Protein AF-A0A417U9S6-F1 (afdb_monomer)

Sequence (198 aa):
MLLNEKDIKESDKNMNENEFVEADASEGWQERLTGMFPALEQELHLTEHALSVLVNPGKDNRISSYAVCVYEPDLVEDKRNGSRNTVLARIREGILKSNPDIVAVDSRNPGLKEFGEAVEDINGRFSVRMDKNSENFVKCLENCIRYGIENYVPKAAAFACCARYKECSEKKRCIHPNTLYAKACEYRKNLENGRVFY

Secondary structure (DSSP, 8-state):
-PPPTTSS--S--------PEEP--SSHHHHHHHTTHHHHHHHTTPPTT-EEEEEEE-GGG-EEEEEEEEE---SS-SS--GGGEEEEEEEE--S-TT-TTEEEEEES-GGGGGSS--EE-TTS-EEEEEETTSHHHHHHHHHHHHHHHHTPPPSSPPBS--S-HHHHHHTTS---S-HHHHTTBHHHHHHHTT----

Solvent-accessible surface area (backbone atoms only — not comparable to full-atom values): 11822 Å² total; per-residue (Å²): 135,85,84,72,96,74,86,82,79,85,85,86,87,84,81,87,68,86,69,67,41,76,47,87,44,86,53,76,56,46,29,62,48,60,71,43,40,69,61,49,28,61,74,71,43,46,47,89,83,27,63,46,53,26,36,40,76,40,75,92,81,34,78,56,30,38,32,39,29,42,48,54,79,60,96,83,54,96,64,92,56,76,87,44,50,43,79,30,34,35,40,30,66,60,76,34,90,93,43,63,53,35,26,38,43,38,26,66,42,75,69,47,52,80,75,38,83,44,48,71,48,100,85,58,37,27,37,27,61,45,48,50,86,43,73,64,42,53,54,50,52,51,51,25,44,54,48,40,62,76,69,54,77,44,89,56,76,75,41,65,65,91,82,53,60,70,64,18,59,76,68,62,40,80,74,60,70,50,45,56,60,44,65,21,23,50,49,42,56,36,35,79,70,75,46,81,91,126

Radius of gyration: 21.02 Å; Cα contacts (8 Å, |Δi|>4): 307; chains: 1; bounding box: 70×41×57 Å

Mean predicted aligned error: 8.49 Å

pLDDT: mean 85.28, std 18.31, range [28.91, 98.56]

Nearest PDB structures (foldseek):
  4e0a-assembly1_B  TM=4.011E-01  e=1.565E+00  Halalkalibacterium halodurans C-125
  2qec-assembly1_A-2  TM=4.174E-01  e=4.815E+00  Corynebacterium glutamicum ATCC 13032
  4e8o-assembly1_A  TM=3.676E-01  e=6.867E+00  Acinetobacter baumannii
  1wk4-assembly1_A  TM=2.409E-01  e=3.801E+00  Thermus thermophilus HB8

Foldseek 3Di:
DDDDPPPPPDDDDDDPPQDFAFDPQPDALSVVQVVCVVVLCVVLLADPPQWTKTFRQDPPRDTQKIFTWGAQDDPPDPDGDPVRIDGLKIKGAPPDVVDRQKIKIKGLDPCVVVLADWDADPVSIIIDIDGSRDPSNSVSVSSSVVVCSVPADAPDAADADPPCLVVQVVVLADPDSHSRNCVSHPSRVCSVVVHRDD

Structure (mmCIF, N/CA/C/O backbone):
data_AF-A0A417U9S6-F1
#
_entry.id   AF-A0A417U9S6-F1
#
loop_
_atom_site.group_PDB
_atom_site.id
_atom_site.type_symbol
_atom_site.label_atom_id
_atom_site.label_alt_id
_atom_site.label_comp_id
_atom_site.label_asym_id
_atom_site.label_entity_id
_atom_site.label_seq_id
_atom_site.pdbx_PDB_ins_code
_atom_site.Cartn_x
_atom_site.Cartn_y
_atom_site.Cartn_z
_atom_site.occupancy
_atom_site.B_iso_or_equiv
_atom_site.auth_seq_id
_atom_site.auth_comp_id
_atom_site.auth_asym_id
_atom_site.auth_atom_id
_atom_site.pdbx_PDB_model_num
ATOM 1 N N . MET A 1 1 ? -52.513 -23.684 -22.935 1.00 36.41 1 MET A N 1
ATOM 2 C CA . MET A 1 1 ? -51.548 -23.030 -23.842 1.00 36.41 1 MET A CA 1
ATOM 3 C C . MET A 1 1 ? -50.331 -22.714 -22.994 1.00 36.41 1 MET A C 1
ATOM 5 O O . MET A 1 1 ? -50.457 -21.949 -22.050 1.00 36.41 1 MET A O 1
ATOM 9 N N . LEU A 1 2 ? -49.245 -23.452 -23.216 1.00 35.59 2 LEU A N 1
ATOM 10 C CA . LEU A 1 2 ? -47.992 -23.359 -22.466 1.00 35.59 2 LEU A CA 1
ATOM 11 C C . LEU A 1 2 ? -47.320 -22.023 -22.807 1.00 35.59 2 LEU A C 1
ATOM 13 O O . LEU A 1 2 ? -47.173 -21.708 -23.987 1.00 35.59 2 LEU A O 1
ATOM 17 N N . LEU A 1 3 ? -46.965 -21.230 -21.797 1.00 32.66 3 LEU A N 1
ATOM 18 C CA . LEU A 1 3 ? -46.143 -20.038 -21.995 1.00 32.66 3 LEU A CA 1
ATOM 19 C C . LEU A 1 3 ? -44.698 -20.489 -22.247 1.00 32.66 3 LEU A C 1
ATOM 21 O O . LEU A 1 3 ? -44.141 -21.272 -21.483 1.00 32.66 3 LEU A O 1
ATOM 25 N N . ASN A 1 4 ? -44.166 -20.044 -23.385 1.00 33.44 4 ASN A N 1
ATOM 26 C CA . ASN A 1 4 ? -42.870 -20.401 -23.955 1.00 33.44 4 ASN A CA 1
ATOM 27 C C . ASN A 1 4 ? -41.690 -19.923 -23.094 1.00 33.44 4 ASN A C 1
ATOM 29 O O . ASN A 1 4 ? -41.685 -18.805 -22.592 1.00 33.44 4 ASN A O 1
ATOM 33 N N . GLU A 1 5 ? -40.637 -20.739 -23.063 1.00 35.81 5 GLU A N 1
ATOM 34 C CA . GLU A 1 5 ? -39.343 -20.566 -22.381 1.00 35.81 5 GLU A CA 1
ATOM 35 C C . GLU A 1 5 ? -38.448 -19.445 -22.969 1.00 35.81 5 GLU A C 1
ATOM 37 O O . GLU A 1 5 ? -37.234 -19.607 -23.096 1.00 35.81 5 GLU A O 1
ATOM 42 N N . LYS A 1 6 ? -39.017 -18.303 -23.379 1.00 37.28 6 LYS A N 1
ATOM 43 C CA . LYS A 1 6 ? -38.262 -17.206 -24.019 1.00 37.28 6 LYS A CA 1
ATOM 44 C C . LYS A 1 6 ? -38.088 -15.935 -23.186 1.00 37.28 6 LYS A C 1
ATOM 46 O O . LYS A 1 6 ? -37.370 -15.054 -23.640 1.00 37.28 6 LYS A O 1
ATOM 51 N N . ASP A 1 7 ? -38.589 -15.897 -21.954 1.00 31.88 7 ASP A N 1
ATOM 52 C CA . ASP A 1 7 ? -38.448 -14.737 -21.054 1.00 31.88 7 ASP A CA 1
ATOM 53 C C . ASP A 1 7 ? -37.393 -14.928 -19.942 1.00 31.88 7 ASP A C 1
ATOM 55 O O . ASP A 1 7 ? -37.439 -14.27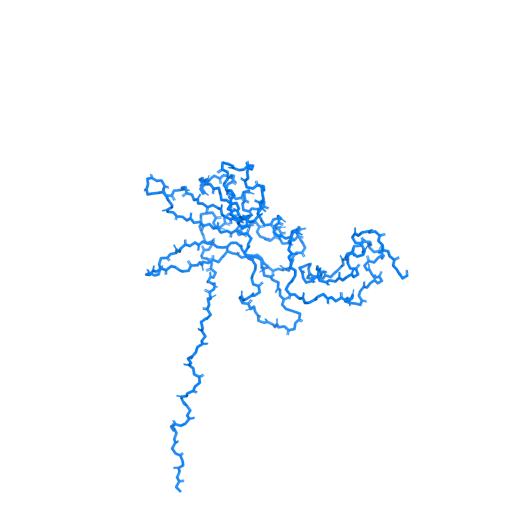6 -18.904 1.00 31.88 7 ASP A O 1
ATOM 59 N N . ILE A 1 8 ? -36.406 -15.812 -20.146 1.00 37.12 8 ILE A N 1
ATOM 60 C CA . ILE A 1 8 ? -35.258 -15.989 -19.231 1.00 37.12 8 ILE A CA 1
ATOM 61 C C . ILE A 1 8 ? -33.944 -15.786 -19.992 1.00 37.12 8 ILE A C 1
ATOM 63 O O . ILE A 1 8 ? -33.099 -16.669 -20.003 1.00 37.12 8 ILE A O 1
ATOM 67 N N . LYS A 1 9 ? -33.769 -14.661 -20.694 1.00 35.88 9 LYS A N 1
ATOM 68 C CA . LYS A 1 9 ? -32.451 -14.208 -21.189 1.00 35.88 9 LYS A CA 1
ATOM 69 C C . LYS A 1 9 ? -32.435 -12.696 -21.393 1.00 35.88 9 LYS A C 1
ATOM 71 O O . LYS A 1 9 ? -32.236 -12.230 -22.507 1.00 35.88 9 LYS A O 1
ATOM 76 N N . GLU A 1 10 ? -32.626 -11.923 -20.331 1.00 33.44 10 GLU A N 1
ATOM 77 C CA . GLU A 1 10 ? -32.333 -10.487 -20.399 1.00 33.44 10 GLU A CA 1
ATOM 78 C C . GLU A 1 10 ? -31.991 -9.904 -19.023 1.00 33.44 10 GLU A C 1
ATOM 80 O O . GLU A 1 10 ? -32.645 -9.009 -18.505 1.00 33.44 10 GLU A O 1
ATOM 85 N N . SER A 1 11 ? -30.937 -10.438 -18.405 1.00 31.78 11 SER A N 1
ATOM 86 C CA . SER A 1 11 ? -30.284 -9.789 -17.263 1.00 31.78 11 SER A CA 1
ATOM 87 C C . SER A 1 11 ? -28.832 -10.242 -17.100 1.00 31.78 11 SER A C 1
ATOM 89 O O . SER A 1 11 ? -28.420 -10.573 -16.003 1.00 31.78 11 SER A O 1
ATOM 91 N N . ASP A 1 12 ? -28.053 -10.285 -18.181 1.00 33.28 12 ASP A N 1
ATOM 92 C CA . ASP A 1 12 ? -26.606 -10.536 -18.101 1.00 33.28 12 ASP A CA 1
ATOM 93 C C . ASP A 1 12 ? -25.890 -9.697 -19.156 1.00 33.28 12 ASP A C 1
ATOM 95 O O . ASP A 1 12 ? -25.502 -10.179 -20.219 1.00 33.28 12 ASP A O 1
ATOM 99 N N . LYS A 1 13 ? -25.789 -8.390 -18.897 1.00 37.66 13 LYS A N 1
ATOM 100 C CA . LYS A 1 13 ? -24.864 -7.486 -19.594 1.00 37.66 13 LYS A CA 1
ATOM 101 C C . LYS A 1 13 ? -24.776 -6.158 -18.850 1.00 37.66 13 LYS A C 1
ATOM 103 O O . LYS A 1 13 ? -25.511 -5.225 -19.152 1.00 37.66 13 LYS A O 1
ATOM 108 N N . ASN A 1 14 ? -23.900 -6.119 -17.846 1.00 29.91 14 ASN A N 1
ATOM 109 C CA . ASN A 1 14 ? -22.990 -5.005 -17.537 1.00 29.91 14 ASN A CA 1
ATOM 110 C C . ASN A 1 14 ? -22.327 -5.227 -16.166 1.00 29.91 14 ASN A C 1
ATOM 112 O O . ASN A 1 14 ? -22.598 -4.513 -15.207 1.00 29.91 14 ASN A O 1
ATOM 116 N N . MET A 1 15 ? -21.419 -6.200 -16.089 1.00 28.91 15 MET A N 1
ATOM 117 C CA . MET A 1 15 ? -20.361 -6.207 -15.077 1.00 28.91 15 MET A CA 1
ATOM 118 C C . MET A 1 15 ? -19.080 -5.787 -15.783 1.00 28.91 15 MET A C 1
ATOM 120 O O . MET A 1 15 ? -18.378 -6.594 -16.380 1.00 28.91 15 MET A O 1
ATOM 124 N N . ASN A 1 16 ? -18.812 -4.485 -15.768 1.00 33.47 16 ASN A N 1
ATOM 125 C CA . ASN A 1 16 ? -17.471 -3.974 -16.023 1.00 33.47 16 ASN A CA 1
ATOM 126 C C . ASN A 1 16 ? -16.704 -4.100 -14.698 1.00 33.47 16 ASN A C 1
ATOM 128 O O . ASN A 1 16 ? -16.414 -3.111 -14.024 1.00 33.47 16 ASN A O 1
ATOM 132 N N . GLU A 1 17 ? -16.472 -5.338 -14.264 1.00 38.66 17 GLU A N 1
ATOM 133 C CA . GLU A 1 17 ? -15.542 -5.605 -13.180 1.00 38.66 17 GLU A CA 1
ATOM 134 C C . GLU A 1 17 ? -14.146 -5.494 -13.778 1.00 38.66 17 GLU A C 1
ATOM 136 O O . GLU A 1 17 ? -13.712 -6.326 -14.570 1.00 38.66 17 GLU A O 1
ATOM 141 N N . ASN A 1 18 ? -13.439 -4.421 -13.428 1.00 40.97 18 ASN A N 1
ATOM 142 C CA . ASN A 1 18 ? -11.984 -4.419 -13.491 1.00 40.97 18 ASN A CA 1
ATOM 143 C C . ASN A 1 18 ? -11.494 -5.468 -12.480 1.00 40.97 18 ASN A C 1
ATOM 145 O O . ASN A 1 18 ? -11.100 -5.123 -11.364 1.00 40.97 18 ASN A O 1
ATOM 149 N N . GLU A 1 19 ? -11.600 -6.747 -12.840 1.00 52.91 19 GLU A N 1
ATOM 150 C CA . GLU A 1 19 ? -11.044 -7.855 -12.081 1.00 52.91 19 GLU A CA 1
ATOM 151 C C . GLU A 1 19 ? -9.527 -7.712 -12.124 1.00 52.91 19 GLU A C 1
ATOM 153 O O . GLU A 1 19 ? -8.851 -7.979 -13.117 1.00 52.91 19 GLU A O 1
ATOM 158 N N . PHE A 1 20 ? -8.986 -7.220 -11.020 1.00 58.31 20 PHE A N 1
ATOM 159 C CA . PHE A 1 20 ? -7.597 -7.446 -10.695 1.00 58.31 20 PHE A CA 1
ATOM 160 C C . PHE A 1 20 ? -7.362 -8.957 -10.640 1.00 58.31 20 PHE A C 1
ATOM 162 O O . PHE A 1 20 ? -7.941 -9.635 -9.795 1.00 58.31 20 PHE A O 1
ATOM 169 N N . VAL A 1 21 ? -6.511 -9.471 -11.522 1.00 72.31 21 VAL A N 1
ATOM 170 C CA . VAL A 1 21 ? -6.105 -10.881 -11.502 1.00 72.31 21 VAL A CA 1
ATOM 171 C C . VAL A 1 21 ? -4.878 -11.000 -10.608 1.00 72.31 21 VAL A C 1
ATOM 173 O O . VAL A 1 21 ? -3.974 -10.166 -10.710 1.00 72.31 21 VAL A O 1
ATOM 176 N N . GLU A 1 22 ? -4.833 -11.989 -9.714 1.00 74.88 22 GLU A N 1
ATOM 177 C CA . GLU A 1 22 ? -3.621 -12.241 -8.927 1.00 74.88 22 GLU A CA 1
ATOM 178 C C . GLU A 1 22 ? -2.440 -12.515 -9.863 1.00 74.88 22 GLU A C 1
ATOM 180 O O . GLU A 1 22 ? -2.565 -13.225 -10.863 1.00 74.88 22 GLU A O 1
ATOM 185 N N . ALA A 1 23 ? -1.307 -11.874 -9.584 1.00 71.75 23 ALA A N 1
ATOM 186 C CA . ALA A 1 23 ? -0.106 -12.084 -10.370 1.00 71.75 23 ALA A CA 1
ATOM 187 C C . ALA A 1 23 ? 0.437 -13.489 -10.131 1.00 71.75 23 ALA A C 1
ATOM 189 O O . ALA A 1 23 ? 0.458 -13.963 -8.996 1.00 71.75 23 ALA A O 1
ATOM 190 N N . ASP A 1 24 ? 0.941 -14.109 -11.197 1.00 74.81 24 ASP A N 1
ATOM 191 C CA . ASP A 1 24 ? 1.819 -15.256 -11.042 1.00 74.81 24 ASP A CA 1
ATOM 192 C C . ASP A 1 24 ? 3.081 -14.792 -10.302 1.00 74.81 24 ASP A C 1
ATOM 194 O O . ASP A 1 24 ? 3.853 -13.966 -10.800 1.00 74.81 24 ASP A O 1
ATOM 198 N N . ALA A 1 25 ? 3.213 -15.241 -9.057 1.00 74.00 25 ALA A N 1
ATOM 199 C CA . ALA A 1 25 ? 4.281 -14.858 -8.146 1.00 74.00 25 ALA A CA 1
ATOM 200 C C . ALA A 1 25 ? 5.379 -15.927 -8.068 1.00 74.00 25 ALA A C 1
ATOM 202 O O . ALA A 1 25 ? 6.120 -15.966 -7.089 1.00 74.00 25 ALA A O 1
ATOM 203 N N . SER A 1 26 ? 5.475 -16.806 -9.070 1.00 74.12 26 SER A N 1
ATOM 204 C CA . SER A 1 26 ? 6.400 -17.938 -9.048 1.00 74.12 26 SER A CA 1
ATOM 205 C C . SER A 1 26 ? 7.859 -17.579 -9.332 1.00 74.12 26 SER A C 1
ATOM 207 O O . SER A 1 26 ? 8.719 -18.426 -9.123 1.00 74.12 26 SER A O 1
ATOM 209 N N . GLU A 1 27 ? 8.152 -16.378 -9.846 1.00 82.81 27 GLU A N 1
ATOM 210 C CA . GLU A 1 27 ? 9.511 -15.982 -10.232 1.00 82.81 27 GLU A CA 1
ATOM 211 C C . GLU A 1 27 ? 9.791 -14.483 -10.003 1.00 82.81 27 GLU A C 1
ATOM 213 O O . GLU A 1 27 ? 8.893 -13.645 -9.872 1.00 82.81 27 GLU A O 1
ATOM 218 N N . GLY A 1 28 ? 11.077 -14.123 -10.002 1.00 90.69 28 GLY A N 1
ATOM 219 C CA . GLY A 1 28 ? 11.536 -12.743 -10.144 1.00 90.69 28 GLY A CA 1
ATOM 220 C C . GLY A 1 28 ? 11.383 -11.878 -8.892 1.00 90.69 28 GLY A C 1
ATOM 221 O O . GLY A 1 28 ? 11.770 -12.241 -7.781 1.00 90.69 28 GLY A O 1
ATOM 222 N N . TRP A 1 29 ? 10.922 -10.640 -9.072 1.00 94.31 29 TRP A N 1
ATOM 223 C CA . TRP A 1 29 ? 10.713 -9.725 -7.948 1.00 94.31 29 TRP A CA 1
ATOM 224 C C . TRP A 1 29 ? 9.384 -9.977 -7.237 1.00 94.31 29 TRP A C 1
ATOM 226 O O . TRP A 1 29 ? 9.268 -9.649 -6.057 1.00 94.31 29 TRP A O 1
ATOM 236 N N . GLN A 1 30 ? 8.412 -10.564 -7.940 1.00 94.19 30 GLN A N 1
ATOM 237 C CA . GLN A 1 30 ? 7.111 -10.935 -7.408 1.00 94.19 30 GLN A CA 1
ATOM 238 C C . GLN A 1 30 ? 7.298 -11.966 -6.299 1.00 94.19 30 GLN A C 1
ATOM 240 O O . GLN A 1 30 ? 6.896 -11.681 -5.179 1.00 94.19 30 GLN A O 1
ATOM 245 N N . GLU A 1 31 ? 8.011 -13.065 -6.575 1.00 94.06 31 GLU A N 1
ATOM 246 C CA . GLU A 1 31 ? 8.323 -14.110 -5.587 1.00 94.06 31 GLU A CA 1
ATOM 247 C C . GLU A 1 31 ? 9.033 -13.536 -4.351 1.00 94.06 31 GLU A C 1
ATOM 249 O O . GLU A 1 31 ? 8.622 -13.774 -3.212 1.00 94.06 31 GLU A O 1
ATOM 254 N N . ARG A 1 32 ? 10.071 -12.711 -4.570 1.00 94.62 32 ARG A N 1
ATOM 255 C CA . ARG A 1 32 ? 10.823 -12.061 -3.482 1.00 94.62 32 ARG A CA 1
ATOM 256 C C . ARG A 1 32 ? 9.928 -11.188 -2.606 1.00 94.62 32 ARG A C 1
ATOM 258 O O . ARG A 1 32 ? 10.080 -11.205 -1.390 1.00 94.62 32 ARG A O 1
ATOM 265 N N . LEU A 1 33 ? 9.015 -10.425 -3.206 1.00 95.62 33 LEU A N 1
ATOM 266 C CA . LEU A 1 33 ? 8.104 -9.552 -2.470 1.00 95.62 33 LEU A CA 1
ATOM 267 C C . LEU A 1 33 ? 7.008 -10.350 -1.751 1.00 95.62 33 LEU A C 1
ATOM 269 O O . LEU A 1 33 ? 6.761 -10.112 -0.571 1.00 95.62 33 LEU A O 1
ATOM 273 N N . THR A 1 34 ? 6.355 -11.294 -2.432 1.00 95.00 34 THR A N 1
ATOM 274 C CA . THR A 1 34 ? 5.266 -12.089 -1.846 1.00 95.00 34 THR A CA 1
ATOM 275 C C . THR A 1 34 ? 5.768 -12.997 -0.733 1.00 95.00 34 THR A C 1
ATOM 277 O O . THR A 1 34 ? 5.066 -13.182 0.258 1.00 95.00 34 THR A O 1
ATOM 280 N N . GLY A 1 35 ? 7.011 -13.483 -0.822 1.00 94.75 35 GLY A N 1
ATOM 281 C CA . GLY A 1 35 ? 7.672 -14.209 0.264 1.00 94.75 35 GLY A CA 1
ATOM 282 C C . GLY A 1 35 ? 7.815 -13.395 1.559 1.00 94.75 35 GLY A C 1
ATOM 283 O O . GLY A 1 35 ? 7.921 -13.977 2.637 1.00 94.75 35 GLY A O 1
ATOM 284 N N . MET A 1 36 ? 7.764 -12.059 1.487 1.00 95.38 36 MET A N 1
ATOM 285 C CA . MET A 1 36 ? 7.813 -11.171 2.657 1.00 95.38 36 MET A CA 1
ATOM 286 C C . MET A 1 36 ? 6.433 -10.874 3.254 1.00 95.38 36 MET A C 1
ATOM 288 O O . MET A 1 36 ? 6.357 -10.390 4.385 1.00 95.38 36 MET A O 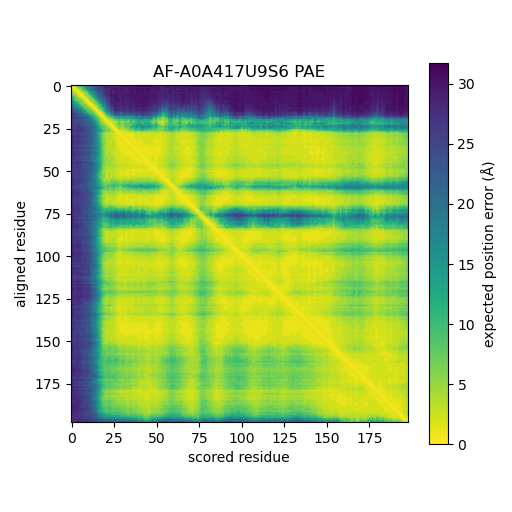1
ATOM 292 N N . PHE A 1 37 ? 5.340 -11.143 2.532 1.00 96.19 37 PHE A N 1
ATOM 293 C CA . PHE A 1 37 ? 3.995 -10.754 2.965 1.00 96.19 37 PHE A CA 1
ATOM 294 C C . PHE A 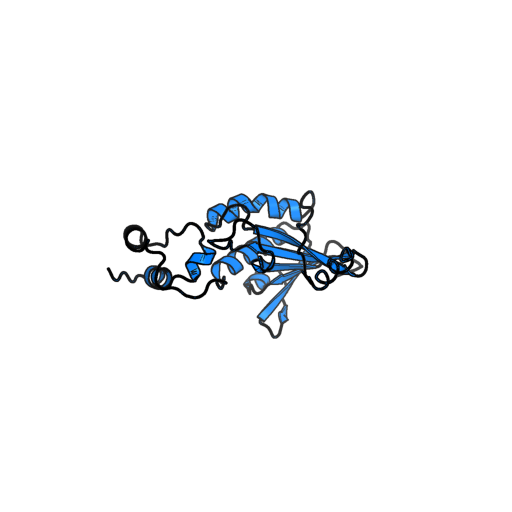1 37 ? 3.587 -11.341 4.317 1.00 96.19 37 PHE A C 1
ATOM 296 O O . PHE A 1 37 ? 3.149 -10.545 5.141 1.00 96.19 37 PHE A O 1
ATOM 303 N N . PRO A 1 38 ? 3.796 -12.635 4.633 1.00 96.25 38 PRO A N 1
ATOM 304 C CA . PRO A 1 38 ? 3.395 -13.167 5.937 1.00 96.25 38 PRO A CA 1
ATOM 305 C C . PRO A 1 38 ? 4.053 -12.434 7.117 1.00 96.25 38 PRO A C 1
ATOM 307 O O . PRO A 1 38 ? 3.395 -12.111 8.105 1.00 96.25 38 PRO A O 1
ATOM 310 N N . ALA A 1 39 ? 5.345 -12.110 6.995 1.00 96.75 39 ALA A N 1
ATOM 311 C CA . ALA A 1 39 ? 6.071 -11.369 8.024 1.00 96.75 39 ALA A CA 1
ATOM 312 C C . ALA A 1 39 ? 5.563 -9.922 8.146 1.00 96.75 39 ALA A C 1
ATOM 314 O O . ALA A 1 39 ? 5.352 -9.436 9.257 1.00 96.75 39 ALA A O 1
ATOM 315 N N . LEU A 1 40 ? 5.319 -9.251 7.014 1.00 96.62 40 LEU A N 1
ATOM 316 C CA . LEU A 1 40 ? 4.780 -7.888 6.988 1.00 96.62 40 LEU A CA 1
ATOM 317 C C . LEU A 1 40 ? 3.348 -7.820 7.524 1.00 96.62 40 LEU A C 1
ATOM 319 O O . LEU A 1 40 ? 3.025 -6.904 8.273 1.00 96.62 40 LEU A O 1
ATOM 323 N N . GLU A 1 41 ? 2.491 -8.775 7.175 1.00 95.12 41 GLU A N 1
ATOM 324 C CA . GLU A 1 41 ? 1.116 -8.863 7.671 1.00 95.12 41 GLU A CA 1
ATOM 325 C C . GLU A 1 41 ? 1.094 -9.051 9.186 1.00 95.12 41 GLU A C 1
ATOM 327 O O . GLU A 1 41 ? 0.359 -8.349 9.882 1.00 95.12 41 GLU A O 1
ATOM 332 N N . GLN A 1 42 ? 1.954 -9.924 9.715 1.00 93.44 42 GLN A N 1
ATOM 333 C CA . GLN A 1 42 ? 2.093 -10.117 11.154 1.00 93.44 42 GLN A CA 1
ATOM 334 C C . GLN A 1 42 ? 2.586 -8.843 11.858 1.00 93.44 42 GLN A C 1
ATOM 336 O O . GLN A 1 42 ? 2.003 -8.430 12.867 1.00 93.44 42 GLN A O 1
ATOM 341 N N . GLU A 1 43 ? 3.650 -8.226 11.336 1.00 94.56 43 GLU A N 1
ATOM 342 C CA . GLU A 1 43 ? 4.255 -7.013 11.896 1.00 94.56 43 GLU A CA 1
ATOM 343 C C . GLU A 1 43 ? 3.275 -5.833 11.895 1.00 94.56 43 GLU A C 1
ATOM 345 O O . GLU A 1 43 ? 3.143 -5.130 12.894 1.00 94.56 43 GLU A O 1
ATOM 350 N N . LEU A 1 44 ? 2.554 -5.640 10.789 1.00 92.75 44 LEU A N 1
ATOM 351 C CA . LEU A 1 44 ? 1.603 -4.544 10.592 1.00 92.75 44 LEU A CA 1
ATOM 352 C C . LEU A 1 44 ? 0.203 -4.863 11.146 1.00 92.75 44 LEU A C 1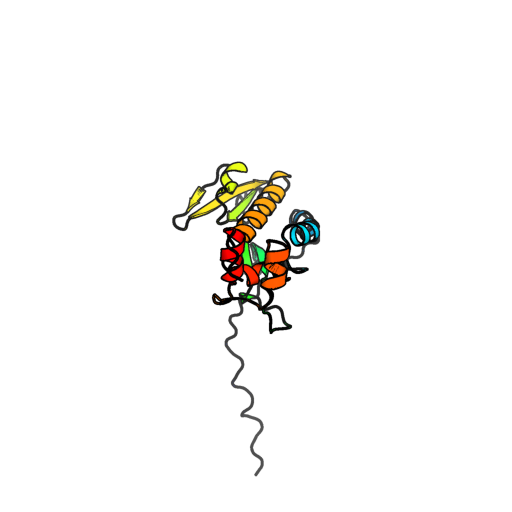
ATOM 354 O O . LEU A 1 44 ? -0.719 -4.057 10.995 1.00 92.75 44 LEU A O 1
ATOM 358 N N . HIS A 1 45 ? 0.041 -6.021 11.795 1.00 90.50 45 HIS A N 1
ATOM 359 C CA . HIS A 1 45 ? -1.214 -6.501 12.377 1.00 90.50 45 HIS A CA 1
ATOM 360 C C . HIS A 1 45 ? -2.377 -6.519 11.372 1.00 90.50 45 HIS A C 1
ATOM 362 O O . HIS A 1 45 ? -3.500 -6.101 11.679 1.00 90.50 45 HIS A O 1
ATOM 368 N N . LEU A 1 46 ? -2.097 -6.960 10.151 1.00 90.75 46 LEU A N 1
ATOM 369 C CA . LEU A 1 46 ? -3.091 -7.170 9.107 1.00 90.75 46 LEU A CA 1
ATOM 370 C C . LEU A 1 46 ? -3.723 -8.559 9.249 1.00 90.75 46 LEU A C 1
ATOM 372 O O . LEU A 1 46 ? -3.192 -9.444 9.919 1.00 90.75 46 LEU A O 1
ATOM 376 N N . THR A 1 47 ? -4.881 -8.746 8.621 1.00 88.19 47 THR A N 1
ATOM 377 C CA . THR A 1 47 ? -5.449 -10.085 8.447 1.00 88.19 47 THR A CA 1
ATOM 378 C C . THR A 1 47 ? -4.566 -10.901 7.506 1.00 88.19 47 THR A C 1
ATOM 380 O O . THR A 1 47 ? -3.906 -10.334 6.637 1.00 88.19 47 THR A O 1
ATOM 383 N N . GLU A 1 48 ? -4.578 -12.221 7.660 1.00 88.06 48 GLU A N 1
ATOM 384 C CA . GLU A 1 48 ? -3.863 -13.129 6.760 1.00 88.06 48 GLU A CA 1
ATOM 385 C C . GLU A 1 48 ? -4.298 -12.906 5.302 1.00 88.06 48 GLU A C 1
ATOM 387 O O . GLU A 1 48 ? -5.487 -12.707 5.029 1.00 88.06 48 GLU A O 1
ATOM 392 N N . HIS A 1 49 ? -3.330 -12.894 4.382 1.00 89.44 49 HIS A N 1
ATOM 393 C CA . HIS A 1 49 ? -3.539 -12.643 2.950 1.00 89.44 49 HIS A CA 1
ATOM 394 C C . HIS A 1 49 ? -4.150 -11.265 2.632 1.00 89.44 49 HIS A C 1
ATOM 396 O O . HIS A 1 49 ? -4.807 -11.075 1.602 1.00 89.44 49 HIS A O 1
ATOM 402 N N . ALA A 1 50 ? -3.951 -10.276 3.508 1.00 91.69 50 ALA A N 1
ATOM 403 C CA . ALA A 1 50 ? -4.337 -8.896 3.236 1.00 91.69 50 ALA A CA 1
ATOM 404 C C . ALA A 1 50 ? -3.506 -8.276 2.105 1.00 91.69 50 ALA A C 1
ATOM 406 O O . ALA A 1 50 ? -4.004 -7.392 1.409 1.00 91.69 50 ALA A O 1
ATOM 407 N N . LEU A 1 51 ? -2.253 -8.688 1.918 1.00 94.94 51 LEU A N 1
ATOM 408 C CA . LEU A 1 51 ? -1.373 -8.167 0.879 1.00 94.94 51 LEU A CA 1
ATOM 409 C C . LEU A 1 51 ? -1.429 -9.037 -0.377 1.00 94.94 51 LEU A C 1
ATOM 411 O O . LEU A 1 51 ? -1.487 -10.260 -0.324 1.00 94.94 51 LEU A O 1
ATOM 415 N N . SER A 1 52 ? -1.404 -8.392 -1.541 1.00 94.38 52 SER A N 1
ATOM 416 C CA . SER A 1 52 ? -1.411 -9.091 -2.831 1.00 94.38 52 SER A CA 1
ATOM 417 C C . SER A 1 52 ? -0.702 -8.287 -3.914 1.00 94.38 52 SER A C 1
ATOM 419 O O . SER A 1 52 ? -0.670 -7.053 -3.874 1.00 94.38 52 SER A O 1
ATOM 421 N N . VAL A 1 53 ? -0.153 -8.995 -4.901 1.00 94.88 53 VAL A N 1
ATOM 422 C CA . VAL A 1 53 ? 0.290 -8.409 -6.168 1.00 94.88 53 VAL A CA 1
ATOM 423 C C . VAL A 1 53 ? -0.752 -8.750 -7.219 1.00 94.88 53 VAL A C 1
ATOM 425 O O . VAL A 1 53 ? -1.060 -9.915 -7.449 1.00 94.88 53 VAL A O 1
ATOM 428 N N . LEU A 1 54 ? -1.306 -7.721 -7.845 1.00 92.00 54 LEU A N 1
ATOM 429 C CA . LEU A 1 54 ? -2.359 -7.840 -8.840 1.00 92.00 54 LEU A CA 1
ATOM 430 C C . LEU A 1 54 ? -1.858 -7.358 -10.199 1.00 92.00 54 LEU A C 1
ATOM 432 O O . LEU A 1 54 ? -1.097 -6.393 -10.290 1.00 92.00 54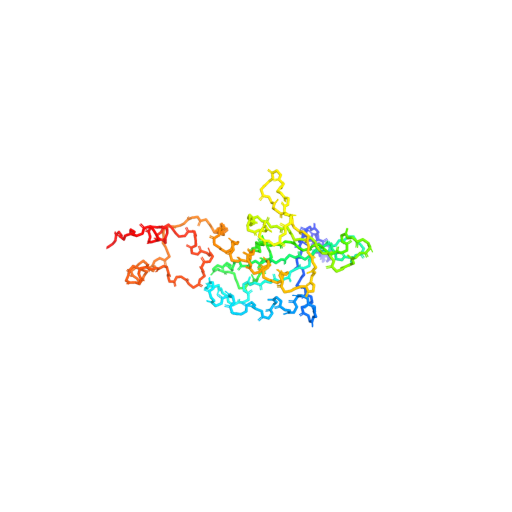 LEU A O 1
ATOM 436 N N . VAL A 1 55 ? -2.315 -7.995 -11.267 1.00 91.19 55 VAL A N 1
ATOM 437 C CA . VAL A 1 55 ? -2.018 -7.624 -12.649 1.00 91.19 55 VAL A CA 1
ATOM 438 C C . VAL A 1 55 ? -3.100 -6.684 -13.160 1.00 91.19 55 VAL A C 1
ATOM 440 O O . VAL A 1 55 ? -4.291 -6.956 -13.031 1.00 91.19 55 VAL A O 1
ATOM 443 N N . ASN A 1 56 ? -2.684 -5.585 -13.790 1.00 87.56 56 ASN A N 1
ATOM 444 C CA . ASN A 1 56 ? -3.572 -4.773 -14.614 1.00 87.56 56 ASN A CA 1
ATOM 445 C C . ASN A 1 56 ? -3.402 -5.185 -16.083 1.00 87.56 56 ASN A C 1
ATOM 447 O O . ASN A 1 56 ? -2.378 -4.829 -16.694 1.00 87.56 56 ASN A O 1
ATOM 451 N N . PRO A 1 57 ? -4.373 -5.893 -16.681 1.00 83.56 57 PRO A N 1
ATOM 452 C CA . PRO A 1 57 ? -4.316 -6.222 -18.095 1.00 83.56 57 PRO A CA 1
ATOM 453 C C . PRO A 1 57 ? -4.378 -4.940 -18.937 1.00 83.56 57 PRO A C 1
ATOM 455 O O . PRO A 1 57 ? -5.134 -4.010 -18.663 1.00 83.56 57 PRO A O 1
ATOM 458 N N . GLY A 1 58 ? -3.509 -4.862 -19.937 1.00 80.31 58 GLY A N 1
ATOM 459 C CA . GLY A 1 58 ? -3.501 -3.840 -20.974 1.00 80.31 58 GLY A CA 1
ATOM 460 C C . GLY A 1 58 ? -4.182 -4.331 -22.251 1.00 80.31 58 GLY A C 1
ATOM 461 O O . GLY A 1 58 ? -4.885 -5.340 -22.262 1.00 80.31 58 GLY A O 1
ATOM 462 N N . LYS A 1 59 ? -3.953 -3.619 -23.360 1.00 81.75 59 LYS A N 1
ATOM 463 C CA . LYS A 1 59 ? -4.413 -4.066 -24.683 1.00 81.75 59 LYS A CA 1
ATOM 464 C C . LYS A 1 59 ? -3.715 -5.371 -25.085 1.00 81.75 59 LYS A C 1
ATOM 466 O O . LYS A 1 59 ? -2.556 -5.589 -24.733 1.00 81.75 59 LYS A O 1
ATOM 471 N N . ASP A 1 60 ? -4.420 -6.200 -25.849 1.00 81.38 60 ASP A N 1
ATOM 472 C CA . ASP A 1 60 ? -3.893 -7.428 -26.460 1.00 81.38 60 ASP A CA 1
ATOM 473 C C . ASP A 1 60 ? -3.309 -8.432 -25.446 1.00 81.38 60 ASP A C 1
ATOM 475 O O . ASP A 1 60 ? -2.266 -9.037 -25.694 1.00 81.38 60 ASP A O 1
ATOM 479 N N . ASN A 1 61 ? -3.947 -8.575 -24.275 1.00 75.94 61 ASN A N 1
ATOM 480 C CA . ASN A 1 61 ? -3.512 -9.432 -23.158 1.00 75.94 61 ASN A CA 1
ATOM 481 C C . ASN A 1 61 ? -2.097 -9.138 -22.624 1.00 75.94 61 ASN A C 1
ATOM 483 O O . ASN A 1 61 ? -1.539 -9.932 -21.867 1.00 75.94 61 ASN A O 1
ATOM 487 N N . ARG A 1 62 ? -1.498 -7.995 -22.978 1.00 83.75 62 ARG A N 1
ATOM 488 C CA . ARG A 1 62 ? -0.211 -7.583 -22.410 1.00 83.75 62 ARG A CA 1
ATOM 489 C C . ARG A 1 62 ? -0.417 -7.026 -21.015 1.00 83.75 62 ARG A C 1
ATOM 491 O O . ARG A 1 62 ? -1.349 -6.263 -20.785 1.00 83.75 62 ARG A O 1
ATOM 498 N N . ILE A 1 63 ? 0.495 -7.326 -20.101 1.00 88.75 63 ILE A N 1
ATOM 499 C CA . ILE A 1 63 ? 0.490 -6.720 -18.770 1.00 88.75 63 ILE A CA 1
ATOM 500 C C . ILE A 1 63 ? 0.835 -5.234 -18.906 1.00 88.75 63 ILE A C 1
ATOM 502 O O . ILE A 1 63 ? 1.887 -4.879 -19.436 1.00 88.75 63 ILE A O 1
ATOM 506 N N . SER A 1 64 ? -0.057 -4.355 -18.443 1.00 90.81 64 SER A N 1
ATOM 507 C CA . SER A 1 64 ? 0.188 -2.905 -18.452 1.00 90.81 64 SER A CA 1
ATOM 508 C C . SER A 1 64 ? 0.990 -2.449 -17.235 1.00 90.81 64 SER A C 1
ATOM 510 O O . SER A 1 64 ? 1.798 -1.525 -17.314 1.00 90.81 64 SER A O 1
ATOM 512 N N . SER A 1 65 ? 0.723 -3.072 -16.089 1.00 94.38 65 SER A N 1
ATOM 513 C CA . SER A 1 65 ? 1.367 -2.799 -14.811 1.00 94.38 65 SER A CA 1
ATOM 514 C C . SER A 1 65 ? 0.997 -3.874 -13.799 1.00 94.38 65 SER A C 1
ATOM 516 O O . SER A 1 65 ? -0.023 -4.550 -13.946 1.00 94.38 65 SER A O 1
ATOM 518 N N . TYR A 1 66 ? 1.781 -3.947 -12.735 1.00 95.94 66 TYR A N 1
ATOM 519 C CA . TYR A 1 66 ? 1.435 -4.653 -11.510 1.00 95.94 66 TYR A CA 1
ATOM 520 C C . TYR A 1 66 ? 1.010 -3.642 -10.444 1.00 95.94 66 TYR A C 1
ATOM 522 O O . TYR A 1 66 ? 1.433 -2.482 -10.464 1.00 95.94 66 TYR A O 1
ATOM 530 N N . ALA A 1 67 ? 0.168 -4.065 -9.513 1.00 96.00 67 ALA A N 1
ATOM 531 C CA . ALA A 1 67 ? -0.279 -3.278 -8.377 1.00 96.00 67 ALA A CA 1
ATOM 532 C C . ALA A 1 67 ? -0.041 -4.064 -7.088 1.00 96.00 67 ALA A C 1
ATOM 534 O O . ALA A 1 67 ? -0.548 -5.170 -6.937 1.00 96.00 67 ALA A O 1
ATOM 535 N N . VAL A 1 68 ? 0.705 -3.476 -6.157 1.00 97.25 68 VAL A N 1
ATOM 536 C CA . VAL A 1 68 ? 0.786 -3.972 -4.780 1.00 97.25 68 VAL A CA 1
ATOM 537 C C . VAL A 1 68 ? -0.404 -3.397 -4.032 1.00 97.25 68 VAL A C 1
ATOM 539 O O . VAL A 1 68 ? -0.576 -2.174 -3.986 1.00 97.25 68 VAL A O 1
ATOM 542 N N . CYS A 1 69 ? -1.230 -4.268 -3.471 1.00 95.56 69 CYS A N 1
ATOM 543 C CA . CYS A 1 69 ? -2.502 -3.909 -2.866 1.00 95.56 69 CYS A CA 1
ATOM 544 C C . CYS A 1 69 ? -2.593 -4.414 -1.432 1.00 95.56 69 CYS A C 1
ATOM 546 O O . CYS A 1 69 ? -2.085 -5.489 -1.119 1.00 95.56 69 CYS A O 1
ATOM 548 N N . VAL A 1 70 ? -3.324 -3.667 -0.603 1.00 94.88 70 VAL A N 1
ATOM 549 C CA . VAL A 1 70 ? -3.895 -4.191 0.639 1.00 94.88 70 VAL A CA 1
ATOM 550 C C . VAL A 1 70 ? -5.404 -4.352 0.498 1.00 94.88 70 VAL A C 1
ATOM 552 O O . VAL A 1 70 ? -6.083 -3.481 -0.055 1.00 94.88 70 VAL A O 1
ATOM 555 N N . TYR A 1 71 ? -5.922 -5.459 1.006 1.00 90.38 71 TYR A N 1
ATOM 556 C CA . TYR A 1 71 ? -7.332 -5.787 1.083 1.00 90.38 71 TYR A CA 1
ATOM 557 C C . TYR A 1 71 ? -7.853 -5.529 2.502 1.00 90.38 71 TYR A C 1
ATOM 559 O O . TYR A 1 71 ? -7.327 -6.062 3.475 1.00 90.38 71 TYR A O 1
ATOM 567 N N . GLU A 1 72 ? -8.893 -4.703 2.620 1.00 85.19 72 GLU A N 1
ATOM 568 C CA . GLU A 1 72 ? -9.668 -4.553 3.856 1.00 85.19 72 GLU A CA 1
ATOM 569 C C . GLU A 1 72 ? -10.896 -5.475 3.760 1.00 85.19 72 GLU A C 1
ATOM 571 O O . GLU A 1 72 ? -11.797 -5.166 2.972 1.00 85.19 72 GLU A O 1
ATOM 576 N N . PRO A 1 73 ? -10.958 -6.593 4.511 1.00 75.44 73 PRO A N 1
ATOM 577 C CA . PRO A 1 73 ? -12.141 -7.442 4.508 1.00 75.44 73 PRO A CA 1
ATOM 578 C C . PRO A 1 73 ? -13.335 -6.698 5.100 1.00 75.44 73 PRO A C 1
ATOM 580 O O . PRO A 1 73 ? -13.194 -5.969 6.089 1.00 75.44 73 PRO A O 1
ATOM 583 N N . ASP A 1 74 ? -14.510 -6.912 4.508 1.00 70.25 74 ASP A N 1
ATOM 584 C CA . ASP A 1 74 ? -15.763 -6.519 5.141 1.00 70.25 74 ASP A CA 1
ATOM 585 C C . ASP A 1 74 ? -15.988 -7.373 6.399 1.00 70.25 74 ASP A C 1
ATOM 587 O O . ASP A 1 74 ? -15.543 -8.517 6.477 1.00 70.25 74 ASP A O 1
ATOM 591 N N . LEU A 1 75 ? -16.673 -6.826 7.402 1.00 67.12 75 LEU A N 1
ATOM 592 C CA . LEU A 1 75 ? -16.978 -7.568 8.628 1.00 67.12 75 LEU A CA 1
ATOM 593 C C . LEU A 1 75 ? -18.144 -8.549 8.457 1.00 67.12 75 LEU A C 1
ATOM 595 O O . LEU A 1 75 ? -18.382 -9.356 9.354 1.00 67.12 75 LEU A O 1
ATOM 599 N N . VAL A 1 76 ? -18.886 -8.448 7.349 1.00 63.72 76 VAL A N 1
ATOM 600 C CA . VAL A 1 76 ? -20.131 -9.199 7.110 1.00 63.72 76 VAL A CA 1
ATOM 601 C C . VAL A 1 76 ? -20.057 -10.089 5.861 1.00 63.72 76 VAL A C 1
ATOM 603 O O . VAL A 1 76 ? -20.906 -10.958 5.688 1.00 63.72 76 VAL A O 1
ATOM 606 N N . GLU A 1 77 ? -19.060 -9.911 4.989 1.00 57.16 77 GLU A N 1
ATOM 607 C CA . GLU A 1 77 ? -18.967 -10.648 3.721 1.00 57.16 77 GLU A CA 1
ATOM 608 C C . GLU A 1 77 ? -17.856 -11.706 3.755 1.00 57.16 77 GLU A C 1
ATOM 610 O O . GLU A 1 77 ? -16.681 -11.386 3.920 1.00 57.16 77 GLU A O 1
ATOM 615 N N . ASP A 1 78 ? -18.227 -12.967 3.510 1.00 56.69 78 ASP A N 1
ATOM 616 C CA . ASP A 1 78 ? -17.290 -14.101 3.442 1.00 56.69 78 ASP A CA 1
ATOM 617 C C . ASP A 1 78 ? -16.463 -14.134 2.141 1.00 56.69 78 ASP A C 1
ATOM 619 O O . ASP A 1 78 ? -15.507 -14.901 2.021 1.00 56.69 78 ASP A O 1
ATOM 623 N N . LYS A 1 79 ? -16.830 -13.335 1.128 1.00 62.78 79 LYS A N 1
ATOM 624 C CA . LYS A 1 79 ? -16.171 -13.332 -0.187 1.00 62.78 79 LYS A CA 1
ATOM 625 C C . LYS A 1 79 ? -15.316 -12.088 -0.379 1.00 62.78 79 LYS A C 1
ATOM 627 O O . LYS A 1 79 ? -15.758 -10.968 -0.139 1.00 62.78 79 LYS A O 1
ATOM 632 N N . ARG A 1 80 ? -14.094 -12.290 -0.882 1.00 68.81 80 ARG A N 1
ATOM 633 C CA . ARG A 1 80 ? -13.175 -11.200 -1.220 1.00 68.81 80 ARG A CA 1
ATOM 634 C C . ARG A 1 80 ? -13.787 -10.306 -2.300 1.00 68.81 80 ARG A C 1
ATOM 636 O O . ARG A 1 80 ? -14.026 -10.766 -3.411 1.00 68.81 80 ARG A O 1
ATOM 643 N N . ASN A 1 81 ? -13.999 -9.028 -1.996 1.00 72.94 81 ASN A N 1
ATOM 644 C CA . ASN A 1 81 ? -14.525 -8.053 -2.951 1.00 72.94 81 ASN A CA 1
ATOM 645 C C . ASN A 1 81 ? -13.389 -7.185 -3.517 1.00 72.94 81 ASN A C 1
ATOM 647 O O . ASN A 1 81 ? -12.829 -6.347 -2.811 1.00 72.94 81 ASN A O 1
ATOM 651 N N . GLY A 1 82 ? -13.058 -7.334 -4.804 1.00 67.38 82 GLY A N 1
ATOM 652 C CA . GLY A 1 82 ? -11.946 -6.615 -5.443 1.00 67.38 82 GLY A CA 1
ATOM 653 C C . GLY A 1 82 ? -12.002 -5.084 -5.307 1.00 67.38 82 GLY A C 1
ATOM 654 O O . GLY A 1 82 ? -10.956 -4.437 -5.227 1.00 67.38 82 GLY A O 1
ATOM 655 N N . SER A 1 83 ? -13.197 -4.492 -5.171 1.00 73.12 83 SER A N 1
ATOM 656 C CA . SER A 1 83 ? -13.373 -3.049 -4.919 1.00 73.12 83 SER A CA 1
ATOM 657 C C . SER A 1 83 ? -12.800 -2.589 -3.570 1.00 73.12 83 SER A C 1
ATOM 659 O O . SER A 1 83 ? -12.503 -1.405 -3.366 1.00 73.12 83 SER A O 1
ATOM 661 N N . ARG A 1 84 ? -12.581 -3.521 -2.635 1.00 76.69 84 ARG A N 1
ATOM 662 C CA . ARG A 1 84 ? -11.975 -3.272 -1.325 1.00 76.69 84 ARG A CA 1
ATOM 663 C C . ARG A 1 84 ? -10.445 -3.289 -1.354 1.00 76.69 84 ARG A C 1
ATOM 665 O O . ARG A 1 84 ? -9.848 -2.817 -0.390 1.00 76.69 84 ARG A O 1
ATOM 672 N N . ASN A 1 85 ? -9.805 -3.604 -2.480 1.00 86.75 85 ASN A N 1
ATOM 673 C CA . ASN A 1 85 ? -8.364 -3.395 -2.638 1.00 86.75 85 ASN A CA 1
ATOM 674 C C . ASN A 1 85 ? -7.996 -1.899 -2.647 1.00 86.75 85 ASN A C 1
ATOM 676 O O . ASN A 1 85 ? -8.658 -1.071 -3.281 1.00 86.75 85 ASN A O 1
ATOM 680 N N . THR A 1 86 ? -6.924 -1.546 -1.948 1.00 93.00 86 THR A N 1
ATOM 681 C CA . THR A 1 86 ? -6.289 -0.227 -2.005 1.00 93.00 86 THR A CA 1
ATOM 682 C C . THR A 1 86 ? -4.883 -0.395 -2.559 1.00 93.00 86 THR A C 1
ATOM 684 O O . THR A 1 86 ? -4.084 -1.152 -2.013 1.00 93.00 86 THR A O 1
ATOM 687 N N . VAL A 1 87 ? -4.582 0.315 -3.647 1.00 95.00 87 VAL A N 1
ATOM 688 C CA . VAL A 1 87 ? -3.272 0.261 -4.310 1.00 95.00 87 VAL A CA 1
ATOM 689 C C . VAL A 1 87 ? -2.250 1.063 -3.505 1.00 95.00 87 VAL A C 1
ATOM 691 O O . VAL A 1 87 ? -2.424 2.267 -3.313 1.00 95.00 87 VAL A O 1
ATOM 694 N N . LEU A 1 88 ? -1.174 0.402 -3.083 1.00 97.44 88 LEU A N 1
ATOM 695 C CA . LEU A 1 88 ? -0.067 0.976 -2.309 1.00 97.44 88 LEU A CA 1
ATOM 696 C C . LEU A 1 88 ? 1.092 1.413 -3.217 1.00 97.44 88 LEU A C 1
ATOM 698 O O . LEU A 1 88 ? 1.719 2.450 -2.990 1.00 97.44 88 LEU A O 1
ATOM 702 N N . ALA A 1 89 ? 1.344 0.644 -4.276 1.00 98.12 89 ALA A N 1
ATOM 703 C CA . ALA A 1 89 ? 2.319 0.954 -5.316 1.00 98.12 89 ALA A CA 1
ATOM 704 C C . ALA A 1 89 ? 1.882 0.362 -6.661 1.00 98.12 89 ALA A C 1
ATOM 706 O O . ALA A 1 89 ? 1.209 -0.671 -6.707 1.00 98.12 89 ALA A O 1
ATOM 707 N N . ARG A 1 90 ? 2.283 0.999 -7.763 1.00 97.81 90 ARG A N 1
ATOM 708 C CA . ARG A 1 90 ? 2.192 0.440 -9.118 1.00 97.81 90 ARG A CA 1
ATOM 709 C C . ARG A 1 90 ? 3.581 0.251 -9.699 1.00 97.81 90 ARG A C 1
ATOM 711 O O . ARG A 1 90 ? 4.428 1.121 -9.537 1.00 97.81 90 ARG A O 1
ATOM 718 N N . ILE A 1 91 ? 3.778 -0.856 -10.405 1.00 97.69 91 ILE A N 1
ATOM 719 C CA . ILE A 1 91 ? 5.029 -1.199 -11.073 1.00 97.69 91 ILE A CA 1
ATOM 720 C C . ILE A 1 91 ? 4.761 -1.282 -12.572 1.00 97.69 91 ILE A C 1
ATOM 722 O O . ILE A 1 91 ? 3.860 -2.003 -13.007 1.00 97.69 91 ILE A O 1
ATOM 726 N N . ARG A 1 92 ? 5.536 -0.549 -13.370 1.00 96.06 92 ARG A N 1
ATOM 727 C CA . ARG A 1 92 ? 5.499 -0.605 -14.836 1.00 96.06 92 ARG A CA 1
ATOM 728 C C . ARG A 1 92 ? 6.823 -1.130 -15.362 1.00 96.06 92 ARG A C 1
ATOM 730 O O . ARG A 1 92 ? 7.861 -0.502 -15.159 1.00 96.06 92 ARG A O 1
ATOM 737 N N . GLU A 1 93 ? 6.763 -2.256 -16.060 1.00 94.69 93 GLU A N 1
ATOM 738 C CA . GLU A 1 93 ? 7.909 -2.845 -16.750 1.00 94.69 93 GLU A CA 1
ATOM 739 C C . GLU A 1 93 ? 7.990 -2.392 -18.210 1.00 94.69 93 GLU A C 1
ATOM 741 O O . GLU A 1 93 ? 7.051 -1.802 -18.748 1.00 94.69 93 GLU A O 1
ATOM 746 N N . GLY A 1 94 ? 9.132 -2.643 -18.859 1.00 91.06 94 GLY A N 1
ATOM 747 C CA . GLY A 1 94 ? 9.319 -2.329 -20.279 1.00 91.06 94 GLY A CA 1
ATOM 748 C C . GLY A 1 94 ? 9.266 -0.831 -20.595 1.00 91.06 94 GLY A C 1
ATOM 749 O O . GLY A 1 94 ? 9.028 -0.445 -21.741 1.00 91.06 94 GLY A O 1
ATOM 750 N N . ILE A 1 95 ? 9.484 0.024 -19.590 1.00 93.12 95 ILE A N 1
ATOM 751 C CA . ILE A 1 95 ? 9.445 1.483 -19.743 1.00 93.12 95 ILE A CA 1
ATOM 752 C C . ILE A 1 95 ? 10.621 2.020 -20.568 1.00 93.12 95 ILE A C 1
ATOM 754 O O . ILE A 1 95 ? 10.519 3.098 -21.152 1.00 93.12 95 ILE A O 1
ATOM 758 N N . LEU A 1 96 ? 11.722 1.267 -20.639 1.00 92.31 96 LEU A N 1
ATOM 759 C CA . LEU A 1 96 ? 12.887 1.556 -21.466 1.00 92.31 96 LEU A CA 1
ATOM 760 C C . LEU A 1 96 ? 13.160 0.364 -22.382 1.00 92.31 96 LEU A C 1
ATOM 762 O O . LEU A 1 96 ? 13.506 -0.720 -21.925 1.00 92.31 96 LEU A O 1
ATOM 766 N N . LYS A 1 97 ? 13.056 0.570 -23.699 1.00 89.50 97 LYS A N 1
ATOM 767 C CA . LYS A 1 97 ? 13.328 -0.493 -24.685 1.00 89.50 97 LYS A CA 1
ATOM 768 C C . LYS A 1 97 ? 14.778 -0.985 -24.648 1.00 89.50 97 LYS A C 1
ATOM 770 O O . LYS A 1 97 ? 15.031 -2.137 -24.969 1.00 89.50 97 LYS A O 1
ATOM 775 N N . SER A 1 98 ? 15.715 -0.106 -24.295 1.00 94.81 98 SER A N 1
ATOM 776 C CA . SER A 1 98 ? 17.146 -0.412 -24.222 1.00 94.81 98 SER A CA 1
ATOM 777 C C . SER A 1 98 ? 17.544 -1.175 -22.961 1.00 94.81 98 SER A C 1
ATOM 779 O O . SER A 1 98 ? 18.625 -1.754 -22.939 1.00 94.81 98 SER A O 1
ATOM 781 N N . ASN A 1 99 ? 16.712 -1.156 -21.916 1.00 94.62 99 ASN A N 1
ATOM 782 C CA . ASN A 1 99 ? 16.983 -1.854 -20.667 1.00 94.62 99 ASN A CA 1
ATOM 783 C C . ASN A 1 99 ? 15.660 -2.332 -20.027 1.00 94.62 99 ASN A C 1
ATOM 785 O O . ASN A 1 99 ? 15.004 -1.546 -19.337 1.00 94.62 99 ASN A O 1
ATOM 789 N N . PRO A 1 100 ? 15.258 -3.596 -20.262 1.00 92.38 100 PRO A N 1
ATOM 790 C CA . PRO A 1 100 ? 13.990 -4.148 -19.779 1.00 92.38 100 PRO A CA 1
ATOM 791 C C . PRO A 1 100 ? 13.959 -4.422 -18.266 1.00 92.38 100 PRO A C 1
ATOM 793 O O . PRO A 1 100 ? 12.882 -4.697 -17.726 1.00 92.38 100 PRO A O 1
ATOM 796 N N . ASP A 1 101 ? 15.104 -4.344 -17.583 1.00 95.81 101 ASP A N 1
ATOM 797 C CA . ASP A 1 101 ? 15.194 -4.514 -16.130 1.00 95.81 101 ASP A CA 1
ATOM 798 C C . ASP A 1 101 ? 14.861 -3.228 -15.372 1.00 95.81 101 ASP A C 1
ATOM 800 O O . ASP A 1 101 ? 14.507 -3.272 -14.194 1.00 95.81 101 ASP A O 1
ATOM 804 N N . ILE A 1 102 ? 14.896 -2.076 -16.050 1.00 97.06 102 ILE A N 1
ATOM 805 C CA . ILE A 1 102 ? 14.461 -0.816 -15.456 1.00 97.06 102 ILE A CA 1
ATOM 806 C C . ILE A 1 102 ? 12.937 -0.739 -15.459 1.00 97.06 102 ILE A C 1
ATOM 808 O O . ILE A 1 102 ? 12.280 -0.783 -16.503 1.00 97.06 102 ILE A O 1
ATOM 812 N N . VAL A 1 103 ? 12.386 -0.542 -14.267 1.00 97.12 103 VAL A N 1
ATOM 813 C CA . VAL A 1 103 ? 10.953 -0.401 -14.012 1.00 97.12 103 VAL A CA 1
ATOM 814 C C . VAL A 1 103 ? 10.653 0.968 -13.417 1.00 97.12 103 VAL A C 1
ATOM 816 O O . VAL A 1 103 ? 11.523 1.600 -12.818 1.00 97.12 103 VAL A O 1
ATOM 819 N N . ALA A 1 104 ? 9.420 1.445 -13.589 1.00 97.81 104 ALA A N 1
ATOM 820 C CA . ALA A 1 104 ? 8.907 2.583 -12.829 1.00 97.81 104 ALA A CA 1
ATOM 821 C C . ALA A 1 104 ? 8.064 2.089 -11.653 1.00 97.81 104 ALA A C 1
ATOM 823 O O . ALA A 1 104 ? 7.188 1.244 -11.844 1.00 97.81 104 ALA A O 1
ATOM 824 N N . VAL A 1 105 ? 8.302 2.658 -10.474 1.00 98.38 105 VAL A N 1
ATOM 825 C CA . VAL A 1 105 ? 7.483 2.482 -9.273 1.00 98.38 105 VAL A CA 1
ATOM 826 C C . VAL A 1 105 ? 6.742 3.782 -9.007 1.00 98.38 105 VAL A C 1
ATOM 828 O O . VAL A 1 105 ? 7.368 4.827 -8.845 1.00 98.38 105 VAL A O 1
ATOM 831 N N . ASP A 1 106 ? 5.415 3.712 -8.953 1.00 98.12 106 ASP A N 1
ATOM 832 C CA . ASP A 1 106 ? 4.540 4.847 -8.677 1.00 98.12 106 ASP A CA 1
ATOM 833 C C . ASP A 1 106 ? 3.796 4.642 -7.343 1.00 98.12 106 ASP A C 1
ATOM 835 O O . ASP A 1 106 ? 3.101 3.638 -7.168 1.00 98.12 106 ASP A O 1
ATOM 839 N N . SER A 1 107 ? 3.880 5.590 -6.405 1.00 98.12 107 SER A N 1
ATOM 840 C CA . SER A 1 107 ? 3.201 5.524 -5.096 1.00 98.12 107 SER A CA 1
ATOM 841 C C . SER A 1 107 ? 2.866 6.919 -4.553 1.00 98.12 107 SER A C 1
ATOM 843 O O . SER A 1 107 ? 3.413 7.916 -5.008 1.00 98.12 107 SER A O 1
ATOM 845 N N . ARG A 1 108 ? 1.967 7.020 -3.565 1.00 96.88 108 ARG A N 1
ATOM 846 C CA . ARG A 1 108 ? 1.765 8.265 -2.791 1.00 96.88 108 ARG A CA 1
ATOM 847 C C . ARG A 1 108 ? 2.820 8.480 -1.704 1.00 96.88 108 ARG A C 1
ATOM 849 O O . ARG A 1 108 ? 2.791 9.497 -1.025 1.00 96.88 108 ARG A O 1
ATOM 856 N N . ASN A 1 109 ? 3.724 7.525 -1.523 1.00 97.69 109 ASN A N 1
ATOM 857 C CA . ASN A 1 109 ? 4.771 7.607 -0.525 1.00 97.69 109 ASN A CA 1
ATOM 858 C C . ASN A 1 109 ? 5.879 8.604 -0.945 1.00 97.69 109 ASN A C 1
ATOM 860 O O . ASN A 1 109 ? 6.584 8.342 -1.921 1.00 97.69 109 ASN A O 1
ATOM 864 N N . PRO A 1 110 ? 6.097 9.714 -0.214 1.00 97.12 110 PRO A N 1
ATOM 865 C CA . PRO A 1 110 ? 7.188 10.648 -0.503 1.00 97.12 110 PRO A CA 1
ATOM 866 C C . PRO A 1 110 ? 8.583 10.042 -0.276 1.00 97.12 110 PRO A C 1
ATOM 868 O O . PRO A 1 110 ? 9.558 10.542 -0.840 1.00 97.12 110 PRO A O 1
ATOM 871 N N . GLY A 1 111 ? 8.681 8.944 0.485 1.00 97.31 111 GLY A N 1
ATOM 872 C CA . GLY A 1 111 ? 9.913 8.186 0.726 1.00 97.31 111 GLY A CA 1
ATOM 873 C C . GLY A 1 111 ? 10.522 7.553 -0.530 1.00 97.31 111 GLY A C 1
ATOM 874 O O . GLY A 1 111 ? 11.678 7.148 -0.503 1.00 97.31 111 GLY A O 1
ATOM 875 N N . LEU A 1 112 ? 9.820 7.545 -1.674 1.00 97.50 112 LEU A N 1
ATOM 876 C CA . LEU A 1 112 ? 10.394 7.133 -2.968 1.00 97.50 112 LEU A CA 1
ATOM 877 C C . LEU A 1 112 ? 11.675 7.906 -3.330 1.00 97.50 112 LEU A C 1
ATOM 879 O O . LEU A 1 112 ? 12.534 7.362 -4.022 1.00 97.50 112 LEU A O 1
ATOM 883 N N . LYS A 1 113 ? 11.822 9.143 -2.835 1.00 96.19 113 LYS A N 1
ATOM 884 C CA . LYS A 1 113 ? 13.019 9.986 -3.014 1.00 96.19 113 LYS A CA 1
ATOM 885 C C . LYS A 1 113 ? 14.288 9.384 -2.399 1.00 96.19 113 LYS A C 1
ATOM 887 O O . LYS A 1 113 ? 15.384 9.746 -2.807 1.00 96.19 113 LYS A O 1
ATOM 892 N N . GLU A 1 114 ? 14.157 8.466 -1.443 1.00 96.56 114 GLU A N 1
ATOM 893 C CA . GLU A 1 114 ? 15.296 7.779 -0.818 1.00 96.56 114 GLU A CA 1
ATOM 894 C C . GLU A 1 114 ? 15.867 6.665 -1.708 1.00 96.56 114 GLU A C 1
ATOM 896 O O . GLU A 1 114 ? 17.003 6.237 -1.517 1.00 96.56 114 GLU A O 1
ATOM 901 N N . PHE A 1 115 ? 15.103 6.212 -2.709 1.00 96.31 115 PHE A N 1
ATOM 902 C CA . PHE A 1 115 ? 15.475 5.095 -3.582 1.00 96.31 115 PHE A CA 1
ATOM 903 C C . PHE A 1 115 ? 15.964 5.535 -4.969 1.00 96.31 115 PHE A C 1
ATOM 905 O O . PHE A 1 115 ? 16.401 4.696 -5.758 1.00 96.31 115 PHE A O 1
ATOM 912 N N . GLY A 1 116 ? 15.897 6.831 -5.282 1.00 94.31 116 GLY A N 1
ATOM 913 C CA . GLY A 1 116 ? 16.370 7.391 -6.544 1.00 94.31 116 GLY A CA 1
ATOM 914 C C . GLY A 1 116 ? 15.782 8.767 -6.849 1.00 94.31 116 GLY A C 1
ATOM 915 O O . GLY A 1 116 ? 15.102 9.377 -6.024 1.00 94.31 116 GLY A O 1
ATOM 916 N N . GLU A 1 117 ? 16.025 9.249 -8.068 1.00 94.56 117 GLU A N 1
ATOM 917 C CA . GLU A 1 117 ? 15.465 10.508 -8.571 1.00 94.56 117 GLU A CA 1
ATOM 918 C C . GLU A 1 117 ? 13.951 10.371 -8.797 1.00 94.56 117 GLU A C 1
ATOM 920 O O . GLU A 1 117 ? 13.487 9.998 -9.878 1.00 94.56 117 GLU A O 1
ATOM 925 N N . ALA A 1 118 ? 13.173 10.629 -7.744 1.00 96.50 118 ALA A N 1
ATOM 926 C CA . ALA A 1 118 ? 11.720 10.551 -7.788 1.00 96.50 118 ALA A CA 1
ATOM 927 C C . ALA A 1 118 ? 11.087 11.877 -8.240 1.00 96.50 118 ALA A C 1
ATOM 929 O O . ALA A 1 118 ? 11.423 12.950 -7.737 1.00 9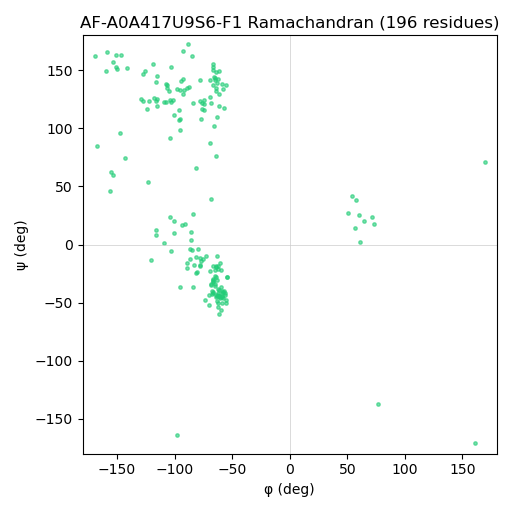6.50 118 ALA A O 1
ATOM 930 N N . VAL A 1 119 ? 10.111 11.788 -9.143 1.00 96.81 119 VAL A N 1
ATOM 931 C CA . VAL A 1 119 ? 9.314 12.922 -9.634 1.00 96.81 119 VAL A CA 1
ATOM 932 C C . VAL A 1 119 ? 7.926 12.872 -9.008 1.00 96.81 119 VAL A C 1
ATOM 934 O O . VAL A 1 119 ? 7.291 11.822 -9.011 1.00 96.81 119 VAL A O 1
ATOM 937 N N . GLU A 1 120 ? 7.453 14.000 -8.488 1.00 97.44 120 GLU A N 1
ATOM 938 C CA . GLU A 1 120 ? 6.101 14.158 -7.945 1.00 97.44 120 GLU A CA 1
ATOM 939 C C . GLU A 1 120 ? 5.162 14.737 -9.010 1.00 97.44 120 GLU A C 1
ATOM 941 O O . GLU A 1 120 ? 5.510 15.705 -9.689 1.00 97.44 120 GLU A O 1
ATOM 946 N N . ASP A 1 121 ? 3.982 14.143 -9.175 1.00 95.25 121 ASP A N 1
ATOM 947 C CA . ASP A 1 121 ? 2.930 14.669 -10.039 1.00 95.25 121 ASP A CA 1
ATOM 948 C C . ASP A 1 121 ? 2.011 15.660 -9.304 1.00 95.25 121 ASP A C 1
ATOM 950 O O . ASP A 1 121 ? 2.049 15.822 -8.086 1.00 95.25 121 ASP A O 1
ATOM 954 N N . ILE A 1 122 ? 1.124 16.312 -10.058 1.00 94.12 122 ILE A N 1
ATOM 955 C CA . ILE A 1 122 ? 0.167 17.295 -9.524 1.00 94.12 122 ILE A CA 1
ATOM 956 C C . ILE A 1 122 ? -0.812 16.727 -8.479 1.00 94.12 122 ILE A C 1
ATOM 958 O O . ILE A 1 122 ? -1.474 17.494 -7.787 1.00 94.12 122 ILE A O 1
ATOM 962 N N . ASN A 1 123 ? -0.938 15.401 -8.379 1.00 93.12 123 ASN A N 1
ATOM 963 C CA . ASN A 1 123 ? -1.816 14.710 -7.437 1.00 93.12 123 ASN A CA 1
ATOM 964 C C . ASN A 1 123 ? -1.047 14.182 -6.211 1.00 93.12 123 ASN A C 1
ATOM 966 O O . ASN A 1 123 ? -1.604 13.386 -5.445 1.00 93.12 123 ASN A O 1
ATOM 970 N N . GLY A 1 124 ? 0.223 14.572 -6.046 1.00 93.19 124 GLY A N 1
ATOM 971 C CA . GLY A 1 124 ? 1.094 14.117 -4.963 1.00 93.19 124 GLY A CA 1
ATOM 972 C C . GLY A 1 124 ? 1.529 12.656 -5.102 1.00 93.19 124 GLY A C 1
ATOM 973 O O . GLY A 1 124 ? 1.809 11.992 -4.103 1.00 93.19 124 GLY A O 1
ATOM 974 N N . ARG A 1 125 ? 1.519 12.096 -6.319 1.00 96.38 125 ARG A N 1
ATOM 975 C CA . ARG A 1 125 ? 2.063 10.760 -6.590 1.00 96.38 125 ARG A CA 1
ATOM 976 C C . ARG A 1 125 ? 3.515 10.881 -7.030 1.00 96.38 125 ARG A C 1
ATOM 978 O O . ARG A 1 125 ? 3.831 11.611 -7.960 1.00 96.38 125 ARG A O 1
ATOM 985 N N . PHE A 1 126 ? 4.375 10.101 -6.397 1.00 98.19 126 PHE A N 1
ATOM 986 C CA . PHE A 1 126 ? 5.792 9.996 -6.703 1.00 98.19 126 PHE A CA 1
ATOM 987 C C . PHE A 1 126 ? 6.040 8.854 -7.685 1.00 98.19 126 PHE A C 1
ATOM 989 O O . PHE A 1 126 ? 5.408 7.801 -7.584 1.00 98.19 126 PHE A O 1
ATOM 996 N N . SER A 1 127 ? 6.972 9.061 -8.613 1.00 98.06 127 SER A N 1
ATOM 997 C CA . SER A 1 127 ? 7.440 8.072 -9.582 1.00 98.06 127 SER A CA 1
ATOM 998 C C . SER A 1 127 ? 8.960 8.001 -9.549 1.00 98.06 127 SER A C 1
ATOM 1000 O O . SER A 1 127 ? 9.618 9.024 -9.727 1.00 98.06 127 SER A O 1
ATOM 1002 N N . VAL A 1 128 ? 9.520 6.813 -9.342 1.00 98.00 128 VAL A N 1
ATOM 1003 C CA . VAL A 1 128 ? 10.969 6.564 -9.360 1.00 98.00 128 VAL A CA 1
ATOM 1004 C C . VAL A 1 128 ? 11.283 5.418 -10.316 1.00 98.00 128 VAL A C 1
ATOM 1006 O O . VAL A 1 128 ? 10.484 4.494 -10.476 1.00 98.00 128 VAL A O 1
ATOM 1009 N N . ARG A 1 129 ? 12.439 5.478 -10.983 1.00 97.69 129 ARG A N 1
ATOM 1010 C CA . ARG A 1 129 ? 12.926 4.401 -11.853 1.00 97.69 129 ARG A CA 1
ATOM 1011 C C . ARG A 1 129 ? 14.079 3.672 -11.192 1.00 97.69 129 ARG A C 1
ATOM 1013 O O . ARG A 1 129 ? 14.968 4.316 -10.645 1.00 97.69 129 ARG A O 1
ATOM 1020 N N . MET A 1 130 ? 14.081 2.350 -11.281 1.00 96.62 130 MET A N 1
ATOM 1021 C CA . MET A 1 130 ? 15.138 1.519 -10.707 1.00 96.62 130 MET A CA 1
ATOM 1022 C C . MET A 1 130 ? 15.198 0.147 -11.371 1.00 96.62 130 MET A C 1
ATOM 1024 O O . MET A 1 130 ? 14.278 -0.247 -12.085 1.00 96.62 130 MET A O 1
ATOM 1028 N N . ASP A 1 131 ? 16.295 -0.562 -11.134 1.00 96.56 131 ASP A N 1
ATOM 1029 C CA . ASP A 1 131 ? 16.497 -1.940 -11.576 1.00 96.56 131 ASP A CA 1
ATOM 1030 C C . ASP A 1 131 ? 15.663 -2.905 -10.721 1.00 96.56 131 ASP A C 1
ATOM 1032 O O . ASP A 1 131 ? 15.844 -2.969 -9.499 1.00 96.56 131 ASP A O 1
ATOM 1036 N N . LYS A 1 132 ? 14.767 -3.669 -11.359 1.00 96.06 132 LYS A N 1
ATOM 1037 C CA . LYS A 1 132 ? 13.872 -4.630 -10.695 1.00 96.06 132 LYS A CA 1
ATOM 1038 C C . LYS A 1 132 ? 14.603 -5.792 -10.028 1.00 96.06 132 LYS A C 1
ATOM 1040 O O . LYS A 1 132 ? 14.067 -6.396 -9.101 1.00 96.06 132 LYS A O 1
ATOM 1045 N N . ASN A 1 133 ? 15.827 -6.095 -10.449 1.00 94.88 133 ASN A N 1
ATOM 1046 C CA . ASN A 1 133 ? 16.644 -7.165 -9.881 1.00 94.88 133 ASN A CA 1
ATOM 1047 C C . ASN A 1 133 ? 17.460 -6.691 -8.668 1.00 94.88 133 ASN A C 1
ATOM 1049 O O . ASN A 1 133 ? 17.964 -7.516 -7.909 1.00 94.88 133 ASN A O 1
ATOM 1053 N N . SER A 1 134 ? 17.540 -5.379 -8.425 1.00 94.06 134 SER A N 1
ATOM 1054 C CA . SER A 1 134 ? 18.248 -4.831 -7.263 1.00 94.06 134 SER A CA 1
ATOM 1055 C C . SER A 1 134 ? 17.574 -5.192 -5.931 1.00 94.06 134 SER A C 1
ATOM 1057 O O . SER A 1 134 ? 16.363 -5.414 -5.854 1.00 94.06 134 SER A O 1
ATOM 1059 N N . GLU A 1 135 ? 18.348 -5.203 -4.841 1.00 88.81 135 GLU A N 1
ATOM 1060 C CA . GLU A 1 135 ? 17.788 -5.309 -3.484 1.00 88.81 135 GLU A CA 1
ATOM 1061 C C . GLU A 1 135 ? 16.936 -4.090 -3.112 1.00 88.81 135 GLU A C 1
ATOM 1063 O O . GLU A 1 135 ? 15.948 -4.205 -2.385 1.00 88.81 135 GLU A O 1
ATOM 1068 N N . ASN A 1 136 ? 17.319 -2.911 -3.610 1.00 95.19 136 ASN A N 1
ATOM 1069 C CA . ASN A 1 136 ? 16.624 -1.661 -3.322 1.00 95.19 136 ASN A CA 1
ATOM 1070 C C . ASN A 1 136 ? 15.203 -1.652 -3.883 1.00 95.19 136 ASN A C 1
ATOM 1072 O O . ASN A 1 136 ? 14.343 -0.991 -3.311 1.00 95.19 136 ASN A O 1
ATOM 1076 N N . PHE A 1 137 ? 14.937 -2.410 -4.949 1.00 97.19 137 PHE A N 1
ATOM 1077 C CA . PHE A 1 137 ? 13.604 -2.504 -5.523 1.00 97.19 137 PHE A CA 1
ATOM 1078 C C . PHE A 1 137 ? 12.583 -3.089 -4.543 1.00 97.19 137 PHE A C 1
ATOM 1080 O O . PHE A 1 137 ? 11.550 -2.472 -4.287 1.00 97.19 137 PHE A O 1
ATOM 1087 N N . VAL A 1 138 ? 12.888 -4.231 -3.922 1.00 95.88 138 VAL A N 1
ATOM 1088 C CA . VAL A 1 138 ? 11.971 -4.852 -2.952 1.00 95.88 138 VAL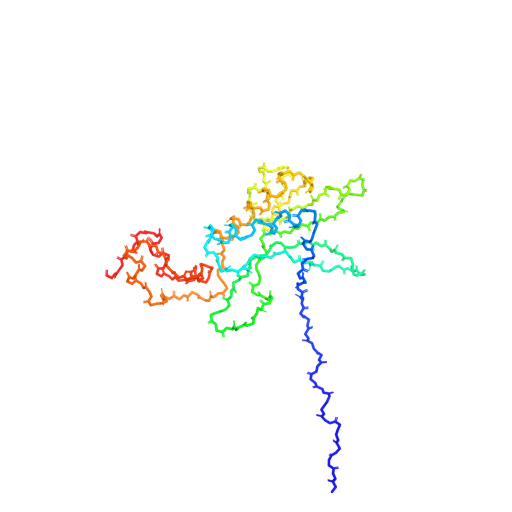 A CA 1
ATOM 1089 C C . VAL A 1 138 ? 11.853 -3.992 -1.689 1.00 95.88 138 VAL A C 1
ATOM 1091 O O . VAL A 1 138 ? 10.741 -3.769 -1.215 1.00 95.88 138 VAL A O 1
ATOM 1094 N N . LYS A 1 139 ? 12.961 -3.404 -1.210 1.00 97.44 139 LYS A N 1
ATOM 1095 C CA . LYS A 1 139 ? 12.951 -2.445 -0.085 1.00 97.44 139 LYS A CA 1
ATOM 1096 C C . LYS A 1 139 ? 12.082 -1.214 -0.382 1.00 97.44 139 LYS A C 1
ATOM 1098 O O . LYS A 1 139 ? 11.386 -0.722 0.503 1.00 97.44 139 LYS A O 1
ATOM 1103 N N . CYS A 1 140 ? 12.073 -0.735 -1.628 1.00 98.25 140 CYS A N 1
ATOM 1104 C CA . CYS A 1 140 ? 11.211 0.363 -2.065 1.00 98.25 140 CYS A CA 1
ATOM 1105 C C . CYS A 1 140 ? 9.727 -0.020 -1.974 1.00 98.25 140 CYS A C 1
ATOM 1107 O O . CYS A 1 140 ? 8.920 0.743 -1.439 1.00 98.25 140 CYS A O 1
ATOM 1109 N N . LEU A 1 141 ? 9.359 -1.217 -2.442 1.00 98.25 141 LEU A N 1
ATOM 1110 C CA . LEU A 1 141 ? 7.981 -1.710 -2.363 1.00 98.25 141 LEU A CA 1
ATOM 1111 C C . LEU A 1 141 ? 7.541 -1.958 -0.916 1.00 98.25 141 LEU A C 1
ATOM 1113 O O . LEU A 1 141 ? 6.434 -1.571 -0.548 1.00 98.25 141 LEU A O 1
ATOM 1117 N N . GLU A 1 142 ? 8.414 -2.513 -0.077 1.00 98.06 142 GLU A N 1
ATOM 1118 C CA . GLU A 1 142 ? 8.175 -2.653 1.362 1.00 98.06 142 GLU A CA 1
ATOM 1119 C C . GLU A 1 142 ? 7.914 -1.290 2.021 1.00 98.06 142 GLU A C 1
ATOM 1121 O O . GLU A 1 142 ? 6.936 -1.119 2.751 1.00 98.06 142 GLU A O 1
ATOM 1126 N N . ASN A 1 143 ? 8.732 -0.282 1.708 1.00 98.38 143 ASN A N 1
ATOM 1127 C CA . ASN A 1 143 ? 8.551 1.078 2.208 1.00 98.38 143 ASN A CA 1
ATOM 1128 C C . ASN A 1 143 ? 7.202 1.677 1.758 1.00 98.38 143 ASN A C 1
ATOM 1130 O O . ASN A 1 143 ? 6.510 2.309 2.559 1.00 98.38 143 ASN A O 1
ATOM 1134 N N . CYS A 1 144 ? 6.769 1.410 0.518 1.00 98.56 144 CYS A N 1
ATOM 1135 C CA . CYS A 1 144 ? 5.430 1.775 0.040 1.00 98.56 144 CYS A CA 1
ATOM 1136 C C . CYS A 1 144 ? 4.310 1.079 0.817 1.00 98.56 144 CYS A C 1
ATOM 1138 O O . CYS A 1 144 ? 3.305 1.722 1.123 1.00 98.56 144 CYS A O 1
ATOM 1140 N N . ILE A 1 145 ? 4.470 -0.213 1.132 1.00 98.38 145 ILE A N 1
ATOM 1141 C CA . ILE A 1 145 ? 3.500 -0.969 1.930 1.00 98.38 145 ILE A CA 1
ATOM 1142 C C . ILE A 1 145 ? 3.357 -0.305 3.297 1.00 98.38 145 ILE A C 1
ATOM 1144 O O . ILE A 1 145 ? 2.262 0.127 3.650 1.00 98.38 145 ILE A O 1
ATOM 1148 N N . ARG A 1 146 ? 4.464 -0.136 4.025 1.00 98.12 146 ARG A N 1
ATOM 1149 C CA . ARG A 1 146 ? 4.474 0.463 5.369 1.00 98.12 146 ARG A CA 1
ATOM 1150 C C . ARG A 1 146 ? 3.825 1.843 5.382 1.00 98.12 146 ARG A C 1
ATOM 1152 O O . ARG A 1 146 ? 2.902 2.082 6.159 1.00 98.12 146 ARG A O 1
ATOM 1159 N N . TYR A 1 147 ? 4.240 2.722 4.468 1.00 98.06 147 TYR A N 1
ATOM 1160 C CA . TYR A 1 147 ? 3.658 4.056 4.344 1.00 98.06 147 TYR A CA 1
ATOM 1161 C C . TYR A 1 147 ? 2.152 4.004 4.056 1.00 98.06 147 TYR A C 1
ATOM 1163 O O . TYR A 1 147 ? 1.373 4.749 4.653 1.00 98.06 147 TYR A O 1
ATOM 1171 N N . GLY A 1 148 ? 1.735 3.128 3.141 1.00 96.88 148 GLY A N 1
ATOM 1172 C CA . GLY A 1 148 ? 0.344 3.002 2.733 1.00 96.88 148 GLY A CA 1
ATOM 1173 C C . GLY A 1 148 ? -0.568 2.433 3.823 1.00 96.88 148 GLY A C 1
ATOM 1174 O O . GLY A 1 148 ? -1.707 2.881 3.935 1.00 96.88 148 GLY A O 1
ATOM 1175 N N . ILE A 1 149 ? -0.078 1.507 4.654 1.00 95.94 149 ILE A N 1
ATOM 1176 C CA . ILE A 1 149 ? -0.811 1.005 5.827 1.00 95.94 149 ILE A CA 1
ATOM 1177 C C . ILE A 1 149 ? -0.905 2.079 6.913 1.00 95.94 149 ILE A C 1
ATOM 1179 O O . ILE A 1 149 ? -1.980 2.297 7.479 1.00 95.94 149 ILE A O 1
ATOM 1183 N N . GLU A 1 150 ? 0.187 2.795 7.179 1.00 94.56 150 GLU A N 1
ATOM 1184 C CA . GLU A 1 150 ? 0.203 3.867 8.177 1.00 94.56 150 GLU A CA 1
ATOM 1185 C C . GLU A 1 150 ? -0.798 4.975 7.814 1.00 94.56 150 GLU A C 1
ATOM 1187 O O . GLU A 1 150 ? -1.646 5.352 8.625 1.00 94.56 150 GLU A O 1
ATOM 1192 N N . ASN A 1 151 ? -0.810 5.389 6.546 1.00 94.56 151 ASN A N 1
ATOM 1193 C CA . ASN A 1 151 ? -1.676 6.451 6.026 1.00 94.56 151 ASN A CA 1
ATOM 1194 C C . ASN A 1 151 ? -2.998 5.934 5.434 1.00 94.56 151 ASN A C 1
ATOM 1196 O O . ASN A 1 151 ? -3.672 6.647 4.686 1.00 94.56 151 ASN A O 1
ATOM 1200 N N . TYR A 1 152 ? -3.373 4.691 5.743 1.00 93.94 152 TYR A N 1
ATOM 1201 C CA . TYR A 1 152 ? -4.577 4.078 5.198 1.00 93.94 152 TYR A CA 1
ATOM 1202 C C . TYR A 1 152 ? -5.838 4.843 5.610 1.00 93.94 152 TYR A C 1
ATOM 1204 O O . TYR A 1 152 ? -6.081 5.079 6.796 1.00 93.94 152 TYR A O 1
ATOM 1212 N N . VAL A 1 153 ? -6.674 5.170 4.624 1.00 90.62 153 VAL A N 1
ATOM 1213 C CA . VAL A 1 153 ? -8.011 5.724 4.846 1.00 90.62 153 VAL A CA 1
ATOM 1214 C C . VAL A 1 153 ? -9.015 4.569 4.795 1.00 90.62 153 VAL A C 1
ATOM 1216 O O . VAL A 1 153 ? -9.137 3.946 3.737 1.00 90.62 153 VAL A O 1
ATOM 1219 N N . PRO A 1 154 ? -9.716 4.265 5.903 1.00 89.44 154 PRO A N 1
ATOM 1220 C CA . PRO A 1 154 ? -10.662 3.156 5.963 1.00 89.44 154 PRO A CA 1
ATOM 1221 C C . PRO A 1 154 ? -11.817 3.346 4.986 1.00 89.44 154 PRO A C 1
ATOM 1223 O O . PRO A 1 154 ? -12.314 4.462 4.814 1.00 89.44 154 PRO A O 1
ATOM 1226 N N . LYS A 1 155 ? -12.264 2.249 4.366 1.00 85.81 155 LYS A N 1
ATOM 1227 C CA . LYS A 1 155 ? -13.447 2.265 3.492 1.00 85.81 155 LYS A CA 1
ATOM 1228 C C . LYS A 1 155 ? -14.747 2.212 4.287 1.00 85.81 155 LYS A C 1
ATOM 1230 O O . LYS A 1 155 ? -15.790 2.617 3.779 1.00 85.81 155 LYS A O 1
ATOM 1235 N N . ALA A 1 156 ? -14.701 1.697 5.515 1.00 84.62 156 ALA A N 1
ATOM 1236 C CA . ALA A 1 156 ? -15.816 1.775 6.446 1.00 84.62 156 ALA A CA 1
ATOM 1237 C C . ALA A 1 156 ? -16.118 3.231 6.842 1.00 84.62 156 ALA A C 1
ATOM 1239 O O . ALA A 1 156 ? -15.211 4.045 7.027 1.00 84.62 156 ALA A O 1
ATOM 1240 N N . ALA A 1 157 ? -17.404 3.547 7.016 1.00 87.75 157 ALA A N 1
ATOM 1241 C CA . ALA A 1 157 ? -17.820 4.819 7.597 1.00 87.75 157 ALA A CA 1
ATOM 1242 C C . ALA A 1 157 ? -17.278 4.956 9.029 1.00 87.75 157 ALA A C 1
ATOM 1244 O O . ALA A 1 157 ? -17.133 3.962 9.741 1.00 87.75 157 ALA A O 1
ATOM 1245 N N . ALA A 1 158 ? -17.001 6.189 9.458 1.00 92.25 158 ALA A N 1
ATOM 1246 C CA . ALA A 1 158 ? -16.581 6.447 10.831 1.00 92.25 158 ALA A CA 1
ATOM 1247 C C . ALA A 1 158 ? -17.646 5.961 11.830 1.00 92.25 158 ALA A C 1
ATOM 1249 O O . ALA A 1 158 ? -18.843 6.154 11.616 1.00 92.25 158 ALA A O 1
ATOM 1250 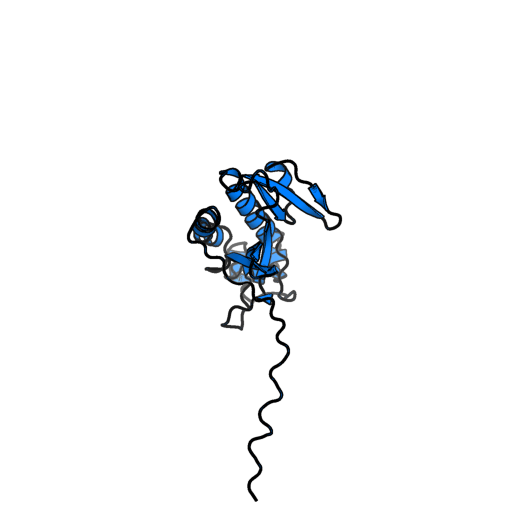N N . PHE A 1 159 ? -17.204 5.341 12.924 1.00 92.56 159 PHE A N 1
ATOM 1251 C CA . PHE A 1 159 ? -18.081 4.826 13.974 1.00 92.56 159 PHE A CA 1
ATOM 1252 C C . PHE A 1 159 ? -17.474 5.048 15.361 1.00 92.56 159 PHE A C 1
ATOM 1254 O O . PHE A 1 159 ? -16.255 5.059 15.525 1.00 92.56 159 PHE A O 1
ATOM 1261 N N . ALA A 1 160 ? -18.327 5.170 16.380 1.00 92.94 160 ALA A N 1
ATOM 1262 C CA . ALA A 1 160 ? -17.894 5.512 17.734 1.00 92.94 160 ALA A CA 1
ATOM 1263 C C . ALA A 1 160 ? -16.937 4.464 18.341 1.00 92.94 160 ALA A C 1
ATOM 1265 O O . ALA A 1 160 ? -15.797 4.768 18.693 1.00 92.94 160 ALA A O 1
ATOM 1266 N N . CYS A 1 161 ? -17.387 3.212 18.477 1.00 92.75 161 CYS A N 1
ATOM 1267 C CA . CYS A 1 161 ? -16.589 2.120 19.034 1.00 92.75 161 CYS A CA 1
ATOM 1268 C C . CYS A 1 161 ? -17.141 0.751 18.613 1.00 92.75 161 CYS A C 1
ATOM 1270 O O . CYS A 1 161 ? -18.349 0.577 18.503 1.00 92.75 161 CYS A O 1
ATOM 1272 N N . CYS A 1 162 ? -16.270 -0.251 18.482 1.00 91.50 162 CYS A N 1
ATOM 1273 C CA . CYS A 1 162 ? -16.635 -1.658 18.265 1.00 91.50 162 CYS A CA 1
ATOM 1274 C C . CYS A 1 162 ? -16.962 -2.415 19.573 1.00 91.50 162 CYS A C 1
ATOM 1276 O O . CYS A 1 162 ? -16.745 -3.620 19.665 1.00 91.50 162 CYS A O 1
ATOM 1278 N N . ALA A 1 163 ? -17.409 -1.703 20.613 1.00 92.38 163 ALA A N 1
ATOM 1279 C CA . ALA A 1 163 ? -17.721 -2.211 21.958 1.00 92.38 163 ALA A CA 1
ATOM 1280 C C . ALA A 1 163 ? -16.561 -2.858 22.758 1.00 92.38 163 ALA A C 1
ATOM 1282 O O . ALA A 1 163 ? -16.761 -3.260 23.900 1.00 92.38 163 ALA A O 1
ATOM 1283 N N . ARG A 1 164 ? -15.329 -2.885 22.233 1.00 92.06 164 ARG A N 1
ATOM 1284 C CA . ARG A 1 164 ? -14.126 -3.412 22.920 1.00 92.06 164 ARG A CA 1
ATOM 1285 C C . ARG A 1 164 ? -13.350 -2.361 23.727 1.00 92.06 164 ARG A C 1
ATOM 1287 O O . ARG A 1 164 ? -12.173 -2.556 24.025 1.00 92.06 164 ARG A O 1
ATOM 1294 N N . TYR A 1 165 ? -13.967 -1.222 24.045 1.00 93.69 165 TYR A N 1
ATOM 1295 C CA . TYR A 1 165 ? -13.278 -0.073 24.647 1.00 93.69 165 TYR A CA 1
ATOM 1296 C C . TYR A 1 165 ? -12.573 -0.414 25.968 1.00 93.69 165 TYR A C 1
ATOM 1298 O O . TYR A 1 165 ? -11.437 0.013 26.144 1.00 93.69 165 TYR A O 1
ATOM 1306 N N . LYS A 1 166 ? -13.187 -1.235 26.837 1.00 94.12 166 LYS A N 1
ATOM 1307 C CA . LYS A 1 166 ? -12.595 -1.651 28.124 1.00 94.12 166 LYS A CA 1
ATOM 1308 C C . LYS A 1 166 ? -11.251 -2.366 27.955 1.00 94.12 166 LYS A C 1
ATOM 1310 O O . LYS A 1 166 ? -10.255 -1.987 28.557 1.00 94.12 166 LYS A O 1
ATOM 1315 N N . GLU A 1 167 ? -11.206 -3.366 27.083 1.00 95.06 167 GLU A N 1
ATOM 1316 C CA . GLU A 1 167 ? -9.966 -4.097 26.810 1.00 95.06 167 GLU A CA 1
ATOM 1317 C C . GLU A 1 167 ? -8.940 -3.218 26.080 1.00 95.06 167 GLU A C 1
ATOM 1319 O O . GLU A 1 167 ? -7.732 -3.349 26.294 1.00 95.06 167 GLU A O 1
ATOM 1324 N N . CYS A 1 168 ? -9.410 -2.311 25.212 1.00 94.75 168 CYS A N 1
ATOM 1325 C CA . CYS A 1 168 ? -8.533 -1.402 24.482 1.00 94.75 168 CYS A CA 1
ATOM 1326 C C . CYS A 1 168 ? -7.758 -0.488 25.436 1.00 94.75 168 CYS A C 1
ATOM 1328 O O . CYS A 1 168 ? -6.548 -0.340 25.254 1.00 94.75 168 CYS A O 1
ATOM 1330 N N . SER A 1 169 ? -8.389 0.097 26.460 1.00 93.88 169 SER A N 1
ATOM 1331 C CA . SER A 1 169 ? -7.657 1.038 27.327 1.00 93.88 169 SER A CA 1
ATOM 1332 C C . SER A 1 169 ? -6.956 0.404 28.508 1.00 93.88 169 SER A C 1
ATOM 1334 O O . SER A 1 169 ? -5.946 0.957 28.935 1.00 93.88 169 SER A O 1
ATOM 1336 N N . GLU A 1 170 ? -7.346 -0.800 28.935 1.00 93.81 170 GLU A N 1
ATOM 1337 C CA . GLU A 1 170 ? -6.470 -1.643 29.761 1.00 93.81 170 GLU A CA 1
ATOM 1338 C C . GLU A 1 170 ? -5.125 -1.891 29.057 1.00 93.81 170 GLU A C 1
ATOM 1340 O O . GLU A 1 170 ? -4.064 -1.739 29.662 1.00 93.81 170 GLU A O 1
ATOM 1345 N N . LYS A 1 171 ? -5.152 -2.190 27.749 1.00 93.06 171 LYS A N 1
ATOM 1346 C CA . LYS A 1 171 ? -3.941 -2.400 26.934 1.00 93.06 171 LYS A CA 1
ATOM 1347 C C . LYS A 1 171 ? -3.346 -1.119 26.342 1.00 93.06 171 LYS A C 1
ATOM 1349 O O . LYS A 1 171 ? -2.310 -1.191 25.686 1.00 93.06 171 LYS A O 1
ATOM 1354 N N . LYS A 1 172 ? -3.993 0.034 26.545 1.00 90.75 172 LYS A N 1
ATOM 1355 C CA . LYS A 1 172 ? -3.637 1.347 25.969 1.00 90.75 172 LYS A CA 1
ATOM 1356 C C . LYS A 1 172 ? -3.426 1.339 24.446 1.00 90.75 172 LYS A C 1
ATOM 1358 O O . LYS A 1 172 ? -2.678 2.155 23.917 1.00 90.75 172 LYS A O 1
ATOM 1363 N N . ARG A 1 173 ? -4.073 0.415 23.731 1.00 91.50 173 ARG A N 1
ATOM 1364 C CA . ARG A 1 173 ? -4.017 0.301 22.267 1.00 91.50 173 ARG A CA 1
ATOM 1365 C C . ARG A 1 173 ? -5.271 -0.364 21.718 1.00 91.50 173 ARG A C 1
ATOM 1367 O O . ARG A 1 173 ? -5.933 -1.128 22.418 1.00 91.50 173 ARG A O 1
ATOM 1374 N N . CYS A 1 174 ? -5.578 -0.128 20.445 1.00 92.31 174 CYS A N 1
ATOM 1375 C CA . CYS A 1 174 ? -6.649 -0.868 19.786 1.00 92.31 174 CYS A CA 1
ATOM 1376 C C . CYS A 1 174 ? -6.303 -2.367 19.726 1.00 92.31 174 CYS A C 1
ATOM 1378 O O . CYS A 1 174 ? -5.157 -2.744 19.471 1.00 92.31 174 CYS A O 1
ATOM 1380 N N . ILE A 1 175 ? -7.304 -3.214 19.970 1.00 92.31 175 ILE A N 1
ATOM 1381 C CA . ILE A 1 175 ? -7.181 -4.682 19.928 1.00 92.31 175 ILE A CA 1
ATOM 1382 C C . ILE A 1 175 ? -8.041 -5.317 18.833 1.00 92.31 175 ILE A C 1
ATOM 1384 O O . ILE A 1 175 ? -8.238 -6.529 18.824 1.00 92.31 175 ILE A O 1
ATOM 1388 N N . HIS A 1 176 ? -8.636 -4.501 17.964 1.00 89.88 176 HIS A N 1
ATOM 1389 C CA . HIS A 1 176 ? -9.489 -5.010 16.904 1.00 89.88 176 HIS A CA 1
ATOM 1390 C C . HIS A 1 176 ? -8.655 -5.871 15.939 1.00 89.88 176 HIS A C 1
ATOM 1392 O O . HIS A 1 176 ? -7.589 -5.417 15.525 1.00 89.88 176 HIS A O 1
ATOM 1398 N N . PRO A 1 177 ? -9.119 -7.077 15.567 1.00 84.19 177 PRO A N 1
ATOM 1399 C CA . PRO A 1 177 ? -8.332 -7.999 14.746 1.00 84.19 177 PRO A CA 1
ATOM 1400 C C . PRO A 1 177 ? -8.091 -7.476 13.324 1.00 84.19 177 PRO A C 1
ATOM 1402 O O . PRO A 1 177 ? -7.050 -7.738 12.741 1.00 84.19 177 PRO A O 1
ATOM 1405 N N . ASN A 1 178 ? -9.030 -6.703 12.772 1.00 87.19 178 ASN A N 1
ATOM 1406 C CA . ASN A 1 178 ? -8.846 -6.011 11.497 1.00 87.19 178 ASN A CA 1
ATOM 1407 C C . ASN A 1 178 ? -8.365 -4.573 11.756 1.00 87.19 178 ASN A C 1
ATOM 1409 O O . ASN A 1 178 ? -9.170 -3.690 12.077 1.00 87.19 178 ASN A O 1
ATOM 1413 N N . THR A 1 179 ? -7.053 -4.349 11.649 1.00 89.19 179 THR A N 1
ATOM 1414 C CA . THR A 1 179 ? -6.418 -3.049 11.927 1.00 89.19 179 THR A CA 1
ATOM 1415 C C . THR A 1 179 ? -6.815 -1.966 10.925 1.00 89.19 179 THR A C 1
ATOM 1417 O O . THR A 1 179 ? -6.876 -0.795 11.304 1.00 89.19 179 THR A O 1
ATOM 1420 N N . LEU A 1 180 ? -7.128 -2.325 9.678 1.00 92.44 180 LEU A N 1
ATOM 1421 C CA . LEU A 1 180 ? -7.552 -1.372 8.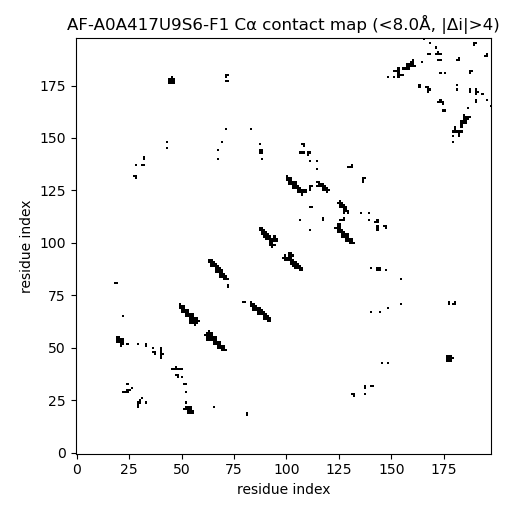648 1.00 92.44 180 LEU A CA 1
ATOM 1422 C C . LEU A 1 180 ? -8.946 -0.829 8.953 1.00 92.44 180 LEU A C 1
ATOM 1424 O O . LEU A 1 180 ? -9.103 0.380 9.114 1.00 92.44 180 LEU A O 1
ATOM 1428 N N . TYR A 1 181 ? -9.910 -1.723 9.182 1.00 89.94 181 TYR A N 1
ATOM 1429 C CA . TYR A 1 181 ? -11.266 -1.359 9.599 1.00 89.94 181 TYR A CA 1
ATOM 1430 C C . TYR A 1 181 ? -11.263 -0.522 10.877 1.00 89.94 181 TYR A C 1
ATOM 1432 O O . TYR A 1 181 ? -11.955 0.489 11.004 1.00 89.94 181 TYR A O 1
ATOM 1440 N N . ALA A 1 182 ? -10.418 -0.899 11.838 1.00 92.00 182 ALA A N 1
ATOM 1441 C CA . ALA A 1 182 ? -10.328 -0.195 13.103 1.00 92.00 182 ALA A CA 1
ATOM 1442 C C . ALA A 1 182 ? -9.879 1.266 12.966 1.00 92.00 182 ALA A C 1
ATOM 1444 O O . ALA A 1 182 ? -10.126 2.032 13.893 1.00 92.00 182 ALA A O 1
ATOM 1445 N N . LYS A 1 183 ? -9.263 1.692 11.850 1.00 92.88 183 LYS A N 1
ATOM 1446 C CA . LYS A 1 183 ? -8.948 3.116 11.614 1.00 92.88 183 LYS A CA 1
ATOM 1447 C C . LYS A 1 183 ? -10.210 3.991 11.494 1.00 92.88 183 LYS A C 1
ATOM 1449 O O . LYS A 1 183 ? -10.123 5.203 11.697 1.00 92.88 183 LYS A O 1
ATOM 1454 N N . ALA A 1 184 ? -11.385 3.406 11.235 1.00 92.94 184 ALA A N 1
ATOM 1455 C CA . ALA A 1 184 ? -12.670 4.116 11.264 1.00 92.94 184 ALA A CA 1
ATOM 1456 C C . ALA A 1 184 ? -13.251 4.287 12.686 1.00 92.94 184 ALA A C 1
ATOM 1458 O O . ALA A 1 184 ? -14.184 5.067 12.872 1.00 92.94 184 ALA A O 1
ATOM 1459 N N . CYS A 1 185 ? -12.680 3.621 13.697 1.00 94.44 185 CYS A N 1
ATOM 1460 C CA . CYS A 1 185 ? -13.113 3.703 15.093 1.00 94.44 185 CYS A CA 1
ATOM 1461 C C . CYS A 1 185 ? -12.662 5.021 15.744 1.00 94.44 185 CYS A C 1
ATOM 1463 O O . CYS A 1 185 ? -11.469 5.255 15.947 1.00 94.44 185 CYS A O 1
ATOM 1465 N N . GLU A 1 186 ? -13.604 5.868 16.149 1.00 94.56 186 GLU A N 1
ATOM 1466 C CA . GLU A 1 186 ? -13.306 7.127 16.841 1.00 94.56 186 GLU A CA 1
ATOM 1467 C C . GLU A 1 186 ? -12.664 6.895 18.211 1.00 94.56 186 GLU A C 1
ATOM 1469 O O . GLU A 1 186 ? -11.747 7.619 18.604 1.00 94.56 186 GLU A O 1
ATOM 1474 N N . TYR A 1 187 ? -13.069 5.838 18.920 1.00 95.00 187 TYR A N 1
ATOM 1475 C CA . TYR A 1 187 ? -12.451 5.488 20.195 1.00 95.00 187 TYR A CA 1
ATOM 1476 C C . TYR A 1 187 ? -10.966 5.139 20.051 1.00 95.00 187 TYR A C 1
ATOM 1478 O O . TYR A 1 187 ? -10.156 5.539 20.886 1.00 95.00 187 TYR A O 1
ATOM 1486 N N . ARG A 1 188 ? -10.581 4.452 18.967 1.00 94.62 188 ARG A N 1
ATOM 1487 C CA . ARG A 1 188 ? -9.169 4.187 18.663 1.00 94.62 188 ARG A CA 1
ATOM 1488 C C . ARG A 1 188 ? -8.396 5.492 18.488 1.00 94.62 188 ARG A C 1
ATOM 1490 O O . ARG A 1 188 ? -7.334 5.625 19.083 1.00 94.62 188 ARG A O 1
ATOM 1497 N N . LYS A 1 189 ? -8.939 6.457 17.738 1.00 92.81 189 LYS A N 1
ATOM 1498 C CA . LYS A 1 189 ? -8.295 7.769 17.544 1.00 92.81 189 LYS A CA 1
ATOM 1499 C C . LYS A 1 189 ? -8.079 8.485 18.875 1.00 92.81 189 LYS A C 1
ATOM 1501 O O . LYS A 1 189 ? -7.039 9.095 19.092 1.00 92.81 189 LYS A O 1
ATOM 1506 N N . ASN A 1 190 ? -9.044 8.406 19.787 1.00 92.94 190 ASN A N 1
ATOM 1507 C CA . ASN A 1 190 ? -8.886 8.956 21.132 1.00 92.94 190 ASN A CA 1
ATOM 1508 C C . ASN A 1 190 ? -7.766 8.251 21.907 1.00 92.94 190 ASN A C 1
ATOM 1510 O O . ASN A 1 190 ? -6.922 8.921 22.499 1.00 92.94 190 ASN A O 1
ATOM 1514 N N . LEU A 1 191 ? -7.725 6.921 21.838 1.00 92.62 191 LEU A N 1
ATOM 1515 C CA . LEU A 1 191 ? -6.731 6.096 22.514 1.00 92.62 191 LEU A CA 1
ATOM 1516 C C . LEU A 1 191 ? -5.303 6.348 22.006 1.00 92.62 191 LEU A C 1
ATOM 1518 O O . LEU A 1 191 ? -4.393 6.500 22.814 1.00 92.62 191 LEU A O 1
ATOM 1522 N N . GLU A 1 192 ? -5.116 6.459 20.688 1.00 91.31 192 GLU A N 1
ATOM 1523 C CA . GLU A 1 192 ? -3.833 6.804 20.049 1.00 91.31 192 GLU A CA 1
ATOM 1524 C C . GLU A 1 192 ? -3.365 8.220 20.427 1.00 91.31 192 GLU A C 1
ATOM 1526 O O . GLU A 1 192 ? -2.169 8.474 20.526 1.00 91.31 192 GLU A O 1
ATOM 1531 N N . ASN A 1 193 ? -4.303 9.120 20.742 1.00 91.75 193 ASN A N 1
ATOM 1532 C CA . ASN A 1 193 ? -4.027 10.449 21.295 1.00 91.75 193 ASN A CA 1
ATOM 1533 C C . ASN A 1 193 ? -3.887 10.462 22.833 1.00 91.75 193 ASN A C 1
ATOM 1535 O O . ASN A 1 193 ? -3.898 11.533 23.445 1.00 91.75 193 ASN A O 1
ATOM 1539 N N . GLY A 1 194 ? -3.801 9.294 23.478 1.00 90.94 194 GLY A N 1
ATOM 1540 C CA . GLY A 1 194 ? -3.619 9.161 24.925 1.00 90.94 194 GLY A CA 1
ATOM 1541 C C . GLY A 1 194 ? -4.856 9.497 25.765 1.00 90.94 194 GLY A C 1
ATOM 1542 O O . GLY A 1 194 ? -4.727 9.752 26.962 1.00 90.94 194 GLY A O 1
ATOM 1543 N N . ARG A 1 195 ? -6.055 9.522 25.169 1.00 89.44 195 ARG A N 1
ATOM 1544 C CA . ARG A 1 195 ? -7.310 9.875 25.850 1.00 89.44 195 ARG A CA 1
ATOM 1545 C C . ARG A 1 195 ? -8.144 8.631 26.150 1.00 89.44 195 ARG A C 1
ATOM 1547 O O . ARG A 1 195 ? -8.521 7.892 25.243 1.00 89.44 195 ARG A O 1
ATOM 1554 N N . VAL A 1 196 ? -8.484 8.444 27.425 1.00 86.06 196 VAL A N 1
ATOM 1555 C CA . VAL A 1 196 ? -9.357 7.369 27.924 1.00 86.06 196 VAL A CA 1
ATOM 1556 C C . VAL A 1 196 ? -10.535 8.018 28.649 1.00 86.06 196 VAL A C 1
ATOM 1558 O O . VAL A 1 196 ? -10.328 8.836 29.539 1.00 86.06 196 VAL A O 1
ATOM 1561 N N . PHE A 1 197 ? -11.760 7.698 28.225 1.00 75.50 197 PHE A N 1
ATOM 1562 C CA . PHE A 1 197 ? -12.990 8.399 28.632 1.00 75.50 197 PHE A CA 1
ATOM 1563 C C . PHE A 1 197 ? -13.989 7.541 29.428 1.00 75.50 197 PHE A C 1
ATOM 1565 O O . PHE A 1 197 ? -15.143 7.942 29.563 1.00 75.50 197 PHE A O 1
ATOM 1572 N N . TYR A 1 198 ? -13.589 6.361 29.907 1.00 69.50 198 TYR A N 1
ATOM 1573 C CA . TYR A 1 198 ? -14.442 5.479 30.712 1.00 69.50 198 TYR A CA 1
ATOM 1574 C C . TYR A 1 198 ? -13.800 5.157 32.057 1.00 69.50 198 TYR A C 1
ATOM 1576 O O . TYR A 1 198 ? -12.561 5.310 32.160 1.00 69.50 198 TYR A O 1
#